Protein AF-T0YHY0-F1 (afdb_monomer_lite)

Structure (mmCIF, N/CA/C/O backbone):
data_AF-T0YHY0-F1
#
_entry.id   AF-T0YHY0-F1
#
loop_
_atom_site.group_PDB
_atom_site.id
_atom_site.type_symbol
_atom_site.label_atom_id
_atom_site.label_alt_id
_atom_site.label_comp_id
_atom_site.label_asym_id
_atom_site.label_entity_id
_atom_site.label_seq_id
_atom_site.pdbx_PDB_ins_code
_atom_site.Cartn_x
_atom_site.Cartn_y
_atom_site.Cartn_z
_atom_site.occupancy
_atom_site.B_iso_or_equiv
_atom_site.auth_seq_id
_atom_site.auth_comp_id
_atom_site.auth_asym_id
_atom_site.auth_atom_id
_atom_site.pdbx_PDB_model_num
ATOM 1 N N . PHE A 1 1 ? -25.714 5.188 14.852 1.00 84.94 1 PHE A N 1
ATOM 2 C CA . PHE A 1 1 ? -25.633 3.771 14.431 1.00 84.94 1 PHE A CA 1
ATOM 3 C C . PHE A 1 1 ? -24.676 2.979 15.322 1.00 84.94 1 PHE A C 1
ATOM 5 O O . PHE A 1 1 ? -25.149 2.092 16.025 1.00 84.94 1 PHE A O 1
ATOM 12 N N . CYS A 1 2 ? -23.383 3.333 15.364 1.00 83.50 2 CYS A N 1
ATOM 13 C CA . CYS A 1 2 ? -22.354 2.617 16.135 1.00 83.50 2 CYS A CA 1
ATOM 14 C C . CYS A 1 2 ? -22.644 2.514 17.645 1.00 83.50 2 CYS A C 1
ATOM 16 O O . CYS A 1 2 ? -22.386 1.476 18.246 1.00 83.50 2 CYS A O 1
ATOM 18 N N . SER A 1 3 ? -23.249 3.541 18.253 1.00 81.56 3 SER A N 1
ATOM 19 C CA . SER A 1 3 ? -23.679 3.499 19.662 1.00 81.56 3 SER A CA 1
ATOM 20 C C . SER A 1 3 ? -24.714 2.403 19.946 1.00 81.56 3 SER A C 1
ATOM 22 O O . SER A 1 3 ? -24.658 1.763 20.986 1.00 81.56 3 SER A O 1
ATOM 24 N N . ARG A 1 4 ? -25.609 2.115 18.990 1.00 87.69 4 ARG A N 1
ATOM 25 C CA . ARG A 1 4 ? -26.618 1.043 19.101 1.00 87.69 4 ARG A CA 1
ATOM 26 C C . ARG A 1 4 ? -26.027 -0.367 18.948 1.00 87.69 4 ARG A C 1
ATOM 28 O O . ARG A 1 4 ? -26.746 -1.339 19.134 1.00 87.69 4 ARG A O 1
ATOM 35 N N . HIS A 1 5 ? -24.753 -0.476 18.573 1.00 89.75 5 HIS A N 1
ATOM 36 C CA . HIS A 1 5 ? -24.040 -1.734 18.324 1.00 89.75 5 HIS A CA 1
ATOM 37 C C . HIS A 1 5 ? -22.819 -1.851 19.253 1.00 89.75 5 HIS A C 1
ATOM 39 O O . HIS A 1 5 ? -21.758 -2.308 18.845 1.00 89.75 5 HIS A O 1
ATOM 45 N N . SER A 1 6 ? -22.949 -1.400 20.504 1.00 86.69 6 SER A N 1
ATOM 46 C CA . SER A 1 6 ? -21.855 -1.338 21.485 1.00 86.69 6 SER A CA 1
ATOM 47 C C . SER A 1 6 ? -21.254 -2.695 21.871 1.00 86.69 6 SER A C 1
ATOM 49 O O . SER A 1 6 ? -20.098 -2.734 22.289 1.00 86.69 6 SER A O 1
ATOM 51 N N . ASP A 1 7 ? -22.007 -3.782 21.702 1.00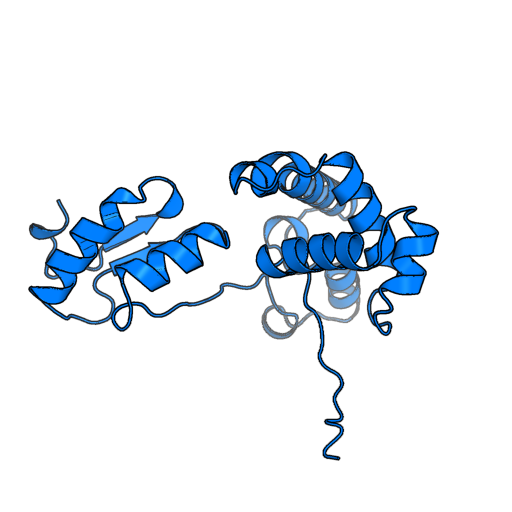 90.25 7 ASP A N 1
ATOM 52 C CA . ASP A 1 7 ? -21.599 -5.158 22.030 1.00 90.25 7 ASP A CA 1
ATOM 53 C C . ASP A 1 7 ? -21.255 -6.006 20.798 1.00 90.25 7 ASP A C 1
ATOM 55 O O . ASP A 1 7 ? -21.110 -7.223 20.891 1.00 90.25 7 ASP A O 1
ATOM 59 N N . LYS A 1 8 ? -21.154 -5.382 19.620 1.00 92.88 8 LYS A N 1
ATOM 60 C CA . LYS A 1 8 ? -20.861 -6.068 18.359 1.00 92.88 8 LYS A CA 1
ATOM 61 C C . LYS A 1 8 ? -19.595 -5.507 17.727 1.00 92.88 8 LYS A C 1
ATOM 63 O O . LYS A 1 8 ? -19.269 -4.335 17.908 1.00 92.88 8 LYS A O 1
ATOM 68 N N . LEU A 1 9 ? -18.930 -6.342 16.931 1.00 94.81 9 LEU A N 1
ATOM 69 C CA . LEU A 1 9 ? -17.927 -5.876 15.983 1.00 94.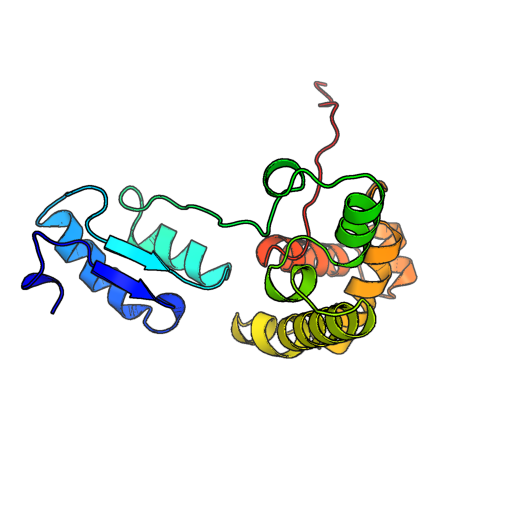81 9 LEU A CA 1
ATOM 70 C C . LEU A 1 9 ? -18.618 -5.036 14.900 1.00 94.81 9 LEU A C 1
ATOM 72 O O . LEU A 1 9 ? -19.544 -5.505 14.236 1.00 94.81 9 LEU A O 1
ATOM 76 N N . VAL A 1 10 ? -18.150 -3.805 14.715 1.00 95.50 10 VAL A N 1
ATOM 77 C CA . VAL A 1 10 ? -18.543 -2.931 13.610 1.00 95.50 10 VAL A CA 1
ATOM 78 C C . VAL A 1 10 ? -17.392 -2.874 12.613 1.00 95.50 10 VAL A C 1
ATOM 80 O O . VAL A 1 10 ? -16.303 -2.405 12.943 1.00 95.50 10 VAL A O 1
ATOM 83 N N . VAL A 1 11 ? -17.644 -3.354 11.396 1.00 95.31 11 VAL A N 1
ATOM 84 C CA . VAL A 1 11 ? -16.691 -3.288 10.285 1.00 95.31 11 VAL A CA 1
ATOM 85 C C . VAL A 1 11 ? -16.999 -2.050 9.452 1.00 95.31 11 VAL A C 1
ATOM 87 O O . VAL A 1 11 ? -18.138 -1.861 9.025 1.00 95.31 11 VAL A O 1
ATOM 90 N N . LEU A 1 12 ? -15.997 -1.201 9.252 1.00 93.19 12 LEU A N 1
ATOM 91 C CA . LEU A 1 12 ? -16.090 0.005 8.437 1.00 93.19 12 LEU A CA 1
ATOM 92 C C . LEU A 1 12 ? -15.135 -0.143 7.264 1.00 93.19 12 LEU A C 1
ATOM 94 O O . LEU A 1 12 ? -13.922 -0.117 7.459 1.00 93.19 12 LEU A O 1
ATOM 98 N N . ASP A 1 13 ? -15.695 -0.331 6.075 1.00 92.44 13 ASP A N 1
ATOM 99 C CA . ASP A 1 13 ? -14.917 -0.484 4.853 1.00 92.44 13 ASP A CA 1
ATOM 100 C C . ASP A 1 13 ? -14.604 0.865 4.208 1.00 92.44 13 ASP A C 1
ATOM 102 O O . ASP A 1 13 ? -15.400 1.803 4.299 1.00 92.44 13 ASP A O 1
ATOM 106 N N . GLU A 1 14 ? -13.441 0.952 3.565 1.00 88.44 14 GLU A N 1
ATOM 107 C CA . GLU A 1 14 ? -12.941 2.159 2.906 1.00 88.44 14 GLU A CA 1
ATOM 108 C C . GLU A 1 14 ? -13.028 3.415 3.795 1.00 88.44 14 GLU A C 1
ATOM 110 O O . GLU A 1 14 ? -13.464 4.483 3.351 1.00 88.44 14 GLU A O 1
ATOM 115 N N . ILE A 1 15 ? -12.615 3.299 5.065 1.00 89.62 15 ILE A N 1
ATOM 116 C CA . ILE A 1 15 ? -12.765 4.353 6.085 1.00 89.62 15 ILE A CA 1
ATOM 117 C C . ILE A 1 15 ? -12.157 5.704 5.659 1.00 89.62 15 ILE A C 1
ATOM 119 O O . ILE A 1 15 ? -12.628 6.759 6.079 1.00 89.62 15 ILE A O 1
ATOM 123 N N . GLN A 1 16 ? -11.168 5.700 4.758 1.00 83.25 16 GLN A N 1
ATOM 124 C CA . GLN A 1 16 ? -10.573 6.904 4.171 1.00 83.25 16 GLN A CA 1
ATOM 125 C C . GLN A 1 16 ? -11.560 7.767 3.367 1.00 83.25 16 GLN A C 1
ATOM 127 O O . GLN A 1 16 ? -11.281 8.936 3.113 1.00 83.25 16 GLN A O 1
ATOM 132 N N . ARG A 1 17 ? -12.717 7.223 2.970 1.00 85.31 17 ARG A N 1
ATOM 133 C CA . ARG A 1 17 ? -13.794 7.976 2.305 1.00 85.31 17 ARG A CA 1
ATOM 134 C C . ARG A 1 17 ? -14.664 8.774 3.276 1.00 85.31 17 ARG A C 1
ATOM 136 O O . ARG A 1 17 ? -15.369 9.669 2.825 1.00 85.31 17 ARG A O 1
ATOM 143 N N . ALA A 1 18 ? -14.625 8.442 4.566 1.00 89.00 18 ALA A N 1
ATOM 144 C CA . ALA A 1 18 ? -15.408 9.079 5.625 1.00 89.00 18 ALA A CA 1
ATOM 145 C C . ALA A 1 18 ? -14.503 9.489 6.812 1.00 89.00 18 ALA A C 1
ATOM 147 O O . ALA A 1 18 ? -14.665 8.991 7.933 1.00 89.00 18 ALA A O 1
ATOM 148 N N . PRO A 1 19 ? -13.507 10.369 6.576 1.00 86.06 19 PRO A N 1
ATOM 149 C CA . PRO A 1 19 ? -12.520 10.798 7.573 1.00 86.06 19 PRO A CA 1
ATOM 150 C C . PRO A 1 19 ? -13.128 11.360 8.870 1.00 86.06 19 PRO A C 1
ATOM 152 O O . PRO A 1 19 ? -12.567 11.214 9.955 1.00 86.06 19 PRO A O 1
ATOM 155 N N . GLU A 1 20 ? -14.288 11.998 8.787 1.00 89.38 20 GLU A N 1
ATOM 156 C CA . GLU A 1 20 ? -15.019 12.559 9.922 1.00 89.38 20 GLU A CA 1
ATOM 157 C C . GLU A 1 20 ? -15.431 11.505 10.962 1.00 89.38 20 GLU A C 1
ATOM 159 O O . GLU A 1 20 ? -15.615 11.826 12.141 1.00 89.38 20 GLU A O 1
ATOM 164 N N . LEU A 1 21 ? -15.521 10.231 10.564 1.00 91.56 21 LEU A N 1
ATOM 165 C CA . LEU A 1 21 ? -15.865 9.144 11.474 1.00 91.56 21 LEU A CA 1
ATOM 166 C C . LEU A 1 21 ? -14.784 8.893 12.524 1.00 91.56 21 LEU A C 1
ATOM 168 O O . LEU A 1 21 ? -15.117 8.393 13.596 1.00 91.56 21 LEU A O 1
ATOM 172 N N . PHE A 1 22 ? -13.525 9.275 12.289 1.00 90.69 22 PHE A N 1
ATOM 173 C CA . PHE A 1 22 ? -12.462 9.089 13.280 1.00 90.69 22 PHE A CA 1
ATOM 174 C C . PHE A 1 22 ? -12.753 9.809 14.603 1.00 90.69 22 PHE A C 1
ATOM 176 O O . PHE A 1 22 ? -12.546 9.229 15.670 1.00 90.69 22 PHE A O 1
ATOM 183 N N . ALA A 1 23 ? -13.309 11.024 14.553 1.00 89.56 23 ALA A N 1
ATOM 184 C CA . ALA A 1 23 ? -13.691 11.769 15.754 1.00 89.56 23 ALA A CA 1
ATOM 185 C C . ALA A 1 23 ? -14.834 11.077 16.518 1.00 89.56 23 ALA A C 1
ATOM 187 O O . ALA A 1 23 ? -14.811 10.981 17.746 1.00 89.56 23 ALA A O 1
ATOM 188 N N . VAL A 1 24 ? -15.812 10.533 15.788 1.00 92.06 24 VAL A N 1
ATOM 189 C CA . VAL A 1 24 ? -16.935 9.784 16.371 1.00 92.06 24 VAL A CA 1
ATOM 190 C C . VAL A 1 24 ? -16.448 8.478 17.003 1.00 92.06 24 VAL A C 1
ATOM 192 O O . VAL A 1 24 ? -16.85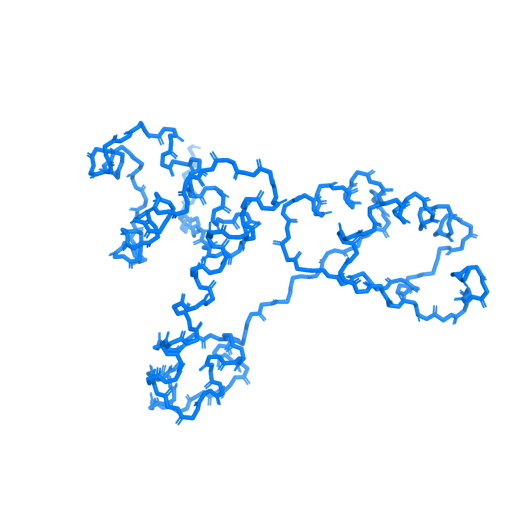6 8.131 18.111 1.00 92.06 24 VAL A O 1
ATOM 195 N N . LEU A 1 25 ? -15.560 7.756 16.317 1.00 92.75 25 LEU A N 1
ATOM 196 C CA . LEU A 1 25 ? -14.971 6.513 16.807 1.00 92.75 25 LEU A CA 1
ATOM 197 C C . LEU A 1 25 ? -14.151 6.744 18.072 1.00 92.75 25 LEU A C 1
ATOM 199 O O . LEU A 1 25 ? -14.280 5.960 19.006 1.00 92.75 25 LEU A O 1
ATOM 203 N N . HIS A 1 26 ? -13.371 7.825 18.136 1.00 91.50 26 HIS A N 1
ATOM 204 C CA . HIS A 1 26 ? -12.614 8.189 19.333 1.00 91.50 26 HIS A CA 1
ATOM 205 C C . HIS A 1 26 ? -13.537 8.296 20.554 1.00 91.50 26 HIS A C 1
ATOM 207 O O . HIS A 1 26 ? -13.330 7.579 21.533 1.00 91.50 26 HIS A O 1
ATOM 213 N N . ALA A 1 27 ? -14.598 9.104 20.468 1.00 91.88 27 ALA A N 1
ATOM 214 C CA . ALA A 1 27 ? -15.546 9.269 21.570 1.00 91.88 27 ALA A CA 1
ATOM 215 C C . ALA A 1 27 ? -16.180 7.930 22.000 1.00 91.88 27 ALA A C 1
ATOM 217 O O . ALA A 1 27 ? -16.242 7.619 23.187 1.00 91.88 27 ALA A O 1
ATOM 218 N N . LEU A 1 28 ? -16.589 7.098 21.035 1.00 93.31 28 LEU A N 1
ATOM 219 C CA . LEU A 1 28 ? -17.214 5.799 21.312 1.00 93.31 28 LEU A CA 1
ATOM 220 C C . LEU A 1 28 ? -16.248 4.761 21.900 1.00 93.31 28 LEU A C 1
ATOM 222 O O . LEU A 1 28 ? -16.681 3.891 22.661 1.00 93.31 28 LEU A O 1
ATOM 226 N N . ILE A 1 29 ? -14.970 4.801 21.512 1.00 93.31 29 ILE A N 1
ATOM 227 C CA . ILE A 1 29 ? -13.922 3.928 22.053 1.00 93.31 29 ILE A CA 1
ATOM 228 C C . ILE A 1 29 ? -13.616 4.320 23.497 1.00 93.31 29 ILE A C 1
ATOM 230 O O . ILE A 1 29 ? -13.468 3.434 24.336 1.00 93.31 29 ILE A O 1
ATOM 234 N N . ASP A 1 30 ? -13.556 5.617 23.798 1.00 91.12 30 ASP A N 1
ATOM 235 C CA . ASP A 1 30 ? -13.279 6.093 25.155 1.00 91.12 30 ASP A CA 1
ATOM 236 C C . ASP A 1 30 ? -14.437 5.838 26.119 1.00 91.12 30 ASP A C 1
ATOM 238 O O . ASP A 1 30 ? -14.193 5.491 27.272 1.00 91.12 30 ASP A O 1
ATOM 242 N N . GLU A 1 31 ? -15.681 5.889 25.639 1.00 92.88 31 GLU A N 1
ATOM 243 C CA . GLU A 1 31 ? -16.855 5.489 26.422 1.00 92.88 31 GLU A CA 1
ATOM 244 C C . GLU A 1 31 ? -16.815 4.000 26.814 1.00 92.88 31 GLU A C 1
ATOM 246 O O . GLU A 1 31 ? -17.178 3.630 27.931 1.00 92.88 31 GLU A O 1
ATOM 251 N N . LYS A 1 32 ? -16.360 3.123 25.907 1.00 91.00 32 LYS A N 1
ATOM 252 C CA . LYS A 1 32 ? -16.245 1.680 26.161 1.00 91.00 32 LYS A CA 1
ATOM 253 C C . LYS A 1 32 ? -15.079 1.064 25.393 1.00 91.00 32 LYS A C 1
ATOM 255 O O . LYS A 1 32 ? -15.199 0.7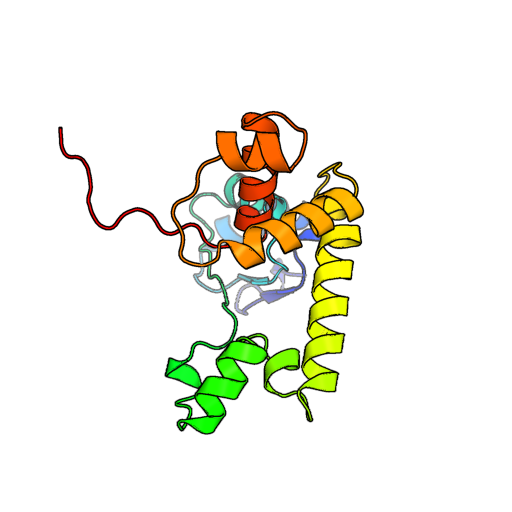02 24.214 1.00 91.00 32 LYS A O 1
ATOM 260 N N . ARG A 1 33 ? -13.975 0.862 26.116 1.00 90.62 33 ARG A N 1
ATOM 261 C CA . ARG A 1 33 ? -12.727 0.279 25.608 1.00 90.62 33 ARG A CA 1
ATOM 262 C C . ARG A 1 33 ? -12.805 -1.243 25.525 1.00 90.62 33 ARG A C 1
ATOM 264 O O . ARG A 1 33 ? -12.321 -1.958 26.398 1.00 90.62 33 ARG A O 1
ATOM 271 N N . THR A 1 34 ? -13.402 -1.743 24.450 1.00 91.38 34 THR A N 1
ATOM 272 C CA . THR A 1 34 ? -13.422 -3.175 24.123 1.00 91.38 34 THR A CA 1
ATOM 273 C C . THR A 1 34 ? -12.549 -3.432 22.897 1.00 91.38 34 THR A C 1
ATOM 275 O O . THR A 1 34 ? -12.807 -2.886 21.823 1.00 91.38 34 THR A O 1
ATOM 278 N N . ALA A 1 35 ? -11.505 -4.251 23.054 1.00 89.56 35 ALA A N 1
ATOM 279 C CA . ALA A 1 35 ? -10.623 -4.627 21.952 1.00 89.56 35 ALA A CA 1
ATOM 280 C C . ALA A 1 35 ? -11.411 -5.346 20.845 1.00 89.56 35 ALA A C 1
ATOM 282 O O . ALA A 1 35 ? -12.293 -6.153 21.130 1.00 89.56 35 ALA A O 1
ATOM 283 N N . GLY A 1 36 ? -11.115 -5.027 19.583 1.00 90.06 36 GLY A N 1
ATOM 284 C CA . GLY A 1 36 ? -11.792 -5.630 18.431 1.00 90.06 36 GLY A CA 1
ATOM 285 C C . GLY A 1 36 ? -13.241 -5.177 18.215 1.00 90.06 36 GLY A C 1
ATOM 286 O O . GLY A 1 36 ? -13.925 -5.746 17.375 1.00 90.06 36 GLY A O 1
ATOM 287 N N . ARG A 1 37 ? -13.734 -4.152 18.927 1.00 93.81 37 ARG A N 1
ATOM 288 C CA . ARG A 1 37 ? -15.084 -3.601 18.697 1.00 93.81 37 ARG A CA 1
ATOM 289 C C . ARG A 1 37 ? -15.232 -2.932 17.327 1.00 93.81 37 ARG A C 1
ATOM 291 O O . ARG A 1 37 ? -16.315 -2.957 16.751 1.00 93.81 37 ARG A O 1
ATOM 298 N N . PHE A 1 38 ? -14.159 -2.342 16.809 1.00 94.81 38 PHE A N 1
ATOM 299 C CA . PHE A 1 38 ? -14.135 -1.708 15.494 1.00 94.81 38 PHE A CA 1
ATOM 300 C C . PHE A 1 38 ? -13.044 -2.343 14.637 1.00 94.81 38 PHE A C 1
ATOM 302 O O . PHE A 1 38 ? -11.893 -2.412 15.065 1.00 94.81 38 PHE A O 1
ATOM 309 N N . LEU A 1 39 ? -13.412 -2.779 13.432 1.00 94.19 39 LEU A N 1
ATOM 310 C CA . LEU A 1 39 ? -12.479 -3.198 12.391 1.00 94.19 39 LEU A CA 1
ATOM 311 C C . LEU A 1 39 ? -12.562 -2.184 11.258 1.00 94.19 39 LEU A C 1
ATOM 313 O O . LEU A 1 39 ? -13.604 -2.043 10.619 1.00 94.19 39 LEU A O 1
ATOM 317 N N . LEU A 1 40 ? -11.471 -1.459 11.045 1.00 92.25 40 LEU A N 1
ATOM 318 C CA . LEU A 1 40 ? -11.376 -0.456 9.996 1.00 92.25 40 LEU A CA 1
ATOM 319 C C . LEU A 1 40 ? -10.643 -1.083 8.818 1.00 92.25 40 LEU A C 1
ATOM 321 O O . LEU A 1 40 ? -9.503 -1.520 8.968 1.00 92.25 40 LEU A O 1
ATOM 325 N N . LEU A 1 41 ? -11.306 -1.141 7.671 1.00 91.31 41 LEU A N 1
ATOM 326 C CA . LEU A 1 41 ? -10.710 -1.563 6.415 1.00 91.31 41 LEU A CA 1
ATOM 327 C C . LEU A 1 41 ? -10.496 -0.327 5.545 1.00 91.31 41 LEU A C 1
ATOM 329 O O . LEU A 1 41 ? -11.230 0.662 5.625 1.00 91.31 41 LEU A O 1
ATOM 333 N N . GLY A 1 42 ? -9.469 -0.382 4.715 1.00 85.88 42 GLY A N 1
ATOM 334 C CA . GLY A 1 42 ? -9.181 0.673 3.766 1.00 85.88 42 GLY A CA 1
ATOM 335 C C . GLY A 1 42 ? -7.996 0.298 2.906 1.00 85.88 42 GLY A C 1
ATOM 336 O O . GLY A 1 42 ? -7.053 -0.352 3.364 1.00 85.88 42 GLY A O 1
ATOM 337 N N . SER A 1 43 ? -8.054 0.708 1.646 1.00 76.69 43 SER A N 1
ATOM 338 C CA . SER A 1 43 ? -6.892 0.649 0.772 1.00 76.69 43 SER A CA 1
ATOM 339 C C . SER A 1 43 ? -5.726 1.451 1.360 1.00 76.69 43 SER A C 1
ATOM 341 O O . SER A 1 43 ? -5.894 2.489 2.009 1.00 76.69 43 SER A O 1
ATOM 343 N N . ALA A 1 44 ? -4.524 0.914 1.165 1.00 63.72 44 ALA A N 1
ATOM 344 C CA . ALA A 1 44 ? -3.309 1.370 1.813 1.00 63.72 44 ALA A CA 1
ATOM 345 C C . ALA A 1 44 ? -2.897 2.764 1.308 1.00 63.72 44 ALA A C 1
ATOM 347 O O . ALA A 1 44 ? -2.148 2.908 0.343 1.00 63.72 44 ALA A O 1
ATOM 348 N N . SER A 1 45 ? -3.424 3.806 1.954 1.00 68.94 45 SER A N 1
ATOM 349 C CA . SER A 1 45 ? -3.051 5.192 1.690 1.00 68.94 45 SER A CA 1
ATOM 350 C C . SER A 1 45 ? -2.235 5.760 2.858 1.00 68.94 45 SER A C 1
ATOM 352 O O . SER A 1 45 ? -2.634 5.638 4.021 1.00 68.94 45 SER A O 1
ATOM 354 N N . PRO A 1 46 ? -1.114 6.455 2.590 1.00 68.75 46 PRO A N 1
ATOM 355 C CA . PRO A 1 46 ? -0.339 7.133 3.633 1.00 68.75 46 PRO A CA 1
ATOM 356 C C . PRO A 1 46 ? -1.160 8.157 4.426 1.00 68.75 46 PRO A C 1
ATOM 358 O O . PRO A 1 46 ? -0.885 8.426 5.593 1.00 68.75 46 PRO A O 1
ATOM 361 N N . GLN A 1 47 ? -2.164 8.757 3.782 1.00 72.50 47 GLN A N 1
ATOM 362 C CA . GLN A 1 47 ? -3.073 9.710 4.413 1.00 72.50 47 GLN A CA 1
ATOM 363 C C . GLN A 1 47 ? -3.959 9.043 5.464 1.00 72.50 47 GLN A C 1
ATOM 365 O O . GLN A 1 47 ? -4.062 9.571 6.567 1.00 72.50 47 GLN A O 1
ATOM 370 N N . LEU A 1 48 ? -4.526 7.872 5.153 1.00 75.00 48 LEU A N 1
ATOM 371 C CA . LEU A 1 48 ? -5.306 7.086 6.103 1.00 75.00 48 LEU A CA 1
ATOM 372 C C . LEU A 1 48 ? -4.480 6.742 7.344 1.00 75.00 48 LEU A C 1
ATOM 374 O O . LEU A 1 48 ? -4.936 6.966 8.463 1.00 75.00 48 LEU A O 1
ATOM 378 N N . LEU A 1 49 ? -3.252 6.252 7.151 1.00 77.00 49 LEU A N 1
ATOM 379 C CA . LEU A 1 49 ? -2.362 5.909 8.261 1.00 77.00 49 LEU A CA 1
ATOM 380 C C . LEU A 1 49 ? -2.060 7.122 9.145 1.00 77.00 49 LEU A C 1
ATOM 382 O O . LEU A 1 49 ? -2.151 7.014 10.367 1.00 77.00 49 LEU A O 1
ATOM 386 N N . ARG A 1 50 ? -1.754 8.284 8.547 1.00 78.19 50 ARG A N 1
ATOM 387 C CA . ARG A 1 50 ? -1.520 9.532 9.293 1.00 78.19 50 ARG A CA 1
ATOM 388 C C . ARG A 1 50 ? -2.751 9.961 10.082 1.00 78.19 50 ARG A C 1
ATOM 390 O O . ARG A 1 50 ? -2.668 10.127 11.293 1.00 78.19 50 ARG A O 1
ATOM 397 N N . GLN A 1 51 ? -3.898 10.071 9.420 1.00 78.69 51 GLN A N 1
ATOM 398 C CA . GLN A 1 51 ? -5.119 10.556 10.050 1.00 78.69 51 GLN A CA 1
ATOM 399 C C . GLN A 1 51 ? -5.611 9.631 11.170 1.00 78.69 51 GLN A C 1
ATOM 401 O O . GLN A 1 51 ? -6.018 10.102 12.236 1.00 78.69 51 GLN A O 1
ATOM 406 N N . ALA A 1 52 ? -5.552 8.317 10.946 1.00 80.44 52 ALA A N 1
ATOM 407 C CA . ALA A 1 52 ? -5.899 7.332 11.958 1.00 80.44 52 ALA A CA 1
ATOM 408 C C . ALA A 1 52 ? -4.914 7.373 13.136 1.00 80.44 52 ALA A C 1
ATOM 410 O O . ALA A 1 52 ? -5.344 7.307 14.286 1.00 80.44 52 ALA A O 1
ATOM 411 N N . SER A 1 53 ? -3.614 7.543 12.868 1.00 80.12 53 SER A N 1
ATOM 412 C CA . SER A 1 53 ? -2.593 7.675 13.917 1.00 80.12 53 SER A CA 1
ATOM 413 C C . SER A 1 53 ? -2.798 8.928 14.766 1.00 80.12 53 SER A C 1
ATOM 415 O O . SER A 1 53 ? -2.682 8.848 15.983 1.00 80.12 53 SER A O 1
ATOM 417 N N . GLU A 1 54 ? -3.146 10.063 14.157 1.00 83.50 54 GLU A N 1
ATOM 418 C CA . GLU A 1 54 ? -3.419 11.318 14.872 1.00 83.50 54 GLU A CA 1
ATOM 419 C C . GLU A 1 54 ? -4.709 11.236 15.699 1.00 83.50 54 GLU A C 1
ATOM 421 O O . GLU A 1 54 ? -4.734 11.624 16.866 1.00 83.50 54 GLU A O 1
ATOM 426 N N . SER A 1 55 ? -5.782 10.698 15.114 1.00 84.50 55 SER A N 1
ATOM 427 C CA . SER A 1 55 ? -7.114 10.722 15.731 1.00 84.50 55 SER A CA 1
ATOM 428 C C . SER A 1 55 ? -7.332 9.610 16.759 1.00 84.50 55 SER A C 1
ATOM 430 O O . SER A 1 55 ? -8.123 9.777 17.686 1.00 84.50 55 SER A O 1
ATOM 432 N N . LEU A 1 56 ? -6.658 8.466 16.593 1.00 88.38 56 LEU A N 1
ATOM 433 C CA . LEU A 1 56 ? -6.827 7.258 17.408 1.00 88.38 56 LEU A CA 1
ATOM 434 C C . LEU A 1 56 ? -5.507 6.783 18.038 1.00 88.38 56 LEU A C 1
ATOM 436 O O . LEU A 1 56 ? -5.352 5.595 18.335 1.00 88.38 56 LEU A O 1
ATOM 440 N N . ALA A 1 57 ? -4.561 7.694 18.283 1.00 85.69 57 ALA A N 1
ATOM 441 C CA . ALA A 1 57 ? -3.301 7.387 18.961 1.00 85.69 57 ALA A CA 1
ATOM 442 C C . ALA A 1 57 ? -3.532 6.574 20.252 1.00 85.69 57 ALA A C 1
ATOM 444 O O . ALA A 1 57 ? -4.366 6.926 21.096 1.00 85.69 57 ALA A O 1
ATOM 445 N N . GLY A 1 58 ? -2.814 5.452 20.391 1.00 86.62 58 GLY A N 1
ATOM 446 C CA . GLY A 1 58 ? -2.935 4.529 21.532 1.00 86.62 58 GLY A CA 1
ATOM 447 C C . GLY A 1 58 ? -4.248 3.730 21.594 1.00 86.62 58 GLY A C 1
ATOM 448 O O . GLY A 1 58 ? -4.542 3.091 22.607 1.00 86.62 58 GLY A O 1
ATOM 449 N N . ARG A 1 59 ? -5.074 3.788 20.544 1.00 89.62 59 ARG A N 1
ATOM 450 C CA . ARG A 1 59 ? -6.403 3.149 20.469 1.00 89.62 59 ARG A CA 1
ATOM 451 C C . ARG A 1 59 ? -6.600 2.298 19.219 1.00 89.62 59 ARG A C 1
ATOM 453 O O . ARG A 1 59 ? -7.613 1.614 19.117 1.00 89.62 59 ARG A O 1
ATOM 460 N N . ILE A 1 60 ? -5.649 2.335 18.293 1.00 89.94 60 ILE A N 1
ATOM 461 C CA . ILE A 1 60 ? -5.676 1.599 17.034 1.00 89.94 60 ILE A CA 1
ATOM 462 C C . ILE A 1 60 ? -4.436 0.709 16.916 1.00 89.94 60 ILE A C 1
ATOM 464 O O . ILE A 1 60 ? -3.344 1.094 17.331 1.00 89.94 60 ILE A O 1
ATOM 468 N N . GLY A 1 61 ? -4.625 -0.486 16.360 1.00 88.69 61 GLY A N 1
ATOM 469 C CA . GLY A 1 61 ? -3.550 -1.337 15.859 1.00 88.69 61 GLY A CA 1
ATOM 470 C C . GLY A 1 61 ? -3.650 -1.428 14.339 1.00 88.69 61 GLY A C 1
ATOM 471 O O . GLY A 1 61 ? -4.756 -1.456 13.801 1.00 88.69 61 GLY A O 1
ATOM 472 N N . PHE A 1 62 ? -2.507 -1.466 13.659 1.00 86.62 62 PHE A N 1
ATOM 473 C CA . PHE A 1 62 ? -2.446 -1.598 12.206 1.00 86.62 62 PHE A CA 1
ATOM 474 C C . PHE A 1 62 ? -2.054 -3.024 11.833 1.00 86.62 62 PHE A C 1
ATOM 476 O O . PHE A 1 62 ? -1.083 -3.563 12.362 1.00 86.62 62 PHE A O 1
ATOM 483 N N . LEU A 1 63 ? -2.815 -3.619 10.918 1.00 87.69 63 LEU A N 1
ATOM 484 C CA . LEU A 1 63 ? -2.512 -4.907 10.309 1.00 87.69 63 LEU A CA 1
ATOM 485 C C . LEU A 1 63 ? -2.458 -4.699 8.798 1.00 87.69 63 LEU A C 1
ATOM 487 O O . LEU A 1 63 ? -3.444 -4.292 8.188 1.00 87.69 63 LEU A O 1
ATOM 491 N N . GLU A 1 64 ? -1.290 -4.946 8.215 1.00 84.75 64 GLU A N 1
ATOM 492 C CA . GLU A 1 64 ? -1.096 -4.926 6.769 1.00 84.75 64 GLU A CA 1
ATOM 493 C C . GLU A 1 64 ? -1.441 -6.307 6.210 1.00 84.75 64 GLU A C 1
ATOM 495 O O . GLU A 1 64 ? -0.882 -7.314 6.647 1.00 84.75 64 GLU A O 1
ATOM 500 N N . LEU A 1 65 ? -2.363 -6.357 5.248 1.00 87.06 65 LEU A N 1
ATOM 501 C CA . LEU A 1 65 ? -2.676 -7.582 4.521 1.00 87.06 65 LEU A CA 1
ATOM 502 C C . LEU A 1 65 ? -1.860 -7.612 3.228 1.00 87.06 65 LEU A C 1
ATOM 504 O O . LEU A 1 65 ? -2.179 -6.912 2.265 1.00 87.06 65 LEU A O 1
ATOM 508 N N . ALA A 1 66 ? -0.797 -8.411 3.226 1.00 87.38 66 ALA A N 1
ATOM 509 C CA . ALA A 1 66 ? 0.023 -8.621 2.044 1.00 87.38 66 ALA A CA 1
ATOM 510 C C . ALA A 1 66 ? -0.720 -9.473 0.992 1.00 87.38 66 ALA A C 1
ATOM 512 O O . ALA A 1 66 ? -1.650 -10.214 1.328 1.00 87.38 66 ALA A O 1
ATOM 513 N N . PRO A 1 67 ? -0.314 -9.399 -0.288 1.00 90.62 67 PRO A N 1
ATOM 514 C CA . PRO A 1 67 ? -0.661 -10.427 -1.264 1.00 90.62 67 PRO A CA 1
ATOM 515 C C . PRO A 1 67 ? -0.165 -11.808 -0.808 1.00 90.62 67 PRO A C 1
ATOM 517 O O . PRO A 1 67 ? 0.670 -11.884 0.091 1.00 90.62 67 PRO A O 1
ATOM 520 N N . PHE A 1 68 ? -0.622 -12.877 -1.467 1.00 92.25 68 PHE A N 1
ATOM 521 C CA . PHE A 1 68 ? -0.203 -14.236 -1.122 1.00 92.25 68 PHE A CA 1
ATOM 522 C C . PHE A 1 68 ? 1.319 -14.365 -1.068 1.00 92.25 68 PHE A C 1
ATOM 524 O O . PHE A 1 68 ? 2.013 -13.988 -2.018 1.00 92.25 68 PHE A O 1
ATOM 531 N N . ASP A 1 69 ? 1.817 -14.935 0.020 1.00 89.00 69 ASP A N 1
ATOM 532 C CA . ASP A 1 69 ? 3.210 -15.314 0.185 1.00 89.00 69 ASP A CA 1
ATOM 533 C C . ASP A 1 69 ? 3.469 -16.698 -0.423 1.00 89.00 69 ASP A C 1
ATOM 535 O O . ASP A 1 69 ? 2.594 -17.562 -0.439 1.00 89.00 69 ASP A O 1
ATOM 539 N N . VAL A 1 70 ? 4.696 -16.944 -0.891 1.00 86.56 70 VAL A N 1
ATOM 540 C CA . VAL A 1 70 ? 5.103 -18.248 -1.449 1.00 86.56 70 VAL A CA 1
ATOM 541 C C . VAL A 1 70 ? 4.805 -19.397 -0.478 1.00 86.56 70 VAL A C 1
ATOM 543 O O . VAL A 1 70 ? 4.415 -20.482 -0.914 1.00 86.56 70 VAL A O 1
ATOM 546 N N . SER A 1 71 ? 4.961 -19.165 0.827 1.00 87.06 71 SER A N 1
ATOM 547 C CA . SER A 1 71 ? 4.691 -20.160 1.868 1.00 87.06 71 SER A CA 1
ATOM 548 C C . SER A 1 71 ? 3.206 -20.501 2.029 1.00 87.06 71 SER A C 1
ATOM 550 O O . SER A 1 71 ? 2.895 -21.623 2.421 1.00 87.06 71 SER A O 1
ATOM 552 N N . GLU A 1 72 ? 2.289 -19.597 1.671 1.00 88.06 72 GLU A N 1
ATOM 553 C CA . GLU A 1 72 ? 0.839 -19.829 1.764 1.00 88.06 72 GLU A CA 1
ATOM 554 C C . GLU A 1 72 ? 0.317 -20.725 0.635 1.00 88.06 72 GLU A C 1
ATOM 556 O O . GLU A 1 72 ? -0.721 -21.370 0.773 1.00 88.06 72 GLU A O 1
ATOM 561 N N . ILE A 1 73 ? 1.037 -20.776 -0.488 1.00 83.62 73 ILE A N 1
ATOM 562 C CA . ILE A 1 73 ? 0.594 -21.448 -1.720 1.00 83.62 73 ILE A CA 1
ATOM 563 C C . ILE A 1 73 ? 1.335 -22.760 -1.984 1.00 83.62 73 ILE A C 1
ATOM 565 O O . ILE A 1 73 ? 0.909 -23.512 -2.857 1.00 83.62 73 ILE A O 1
ATOM 569 N N . VAL A 1 74 ? 2.430 -23.018 -1.251 1.00 69.50 74 VAL A N 1
ATOM 570 C CA . VAL A 1 74 ? 3.331 -24.186 -1.361 1.00 69.50 74 VAL A CA 1
ATOM 571 C C . VAL A 1 74 ? 3.482 -24.671 -2.814 1.00 69.50 74 VAL A C 1
ATOM 573 O O . VAL A 1 74 ? 3.085 -25.788 -3.157 1.00 69.50 74 VAL A O 1
ATOM 576 N N . PRO A 1 75 ? 4.002 -23.820 -3.716 1.00 67.94 75 PRO A N 1
ATOM 577 C CA . PRO A 1 75 ? 4.029 -24.143 -5.129 1.00 67.94 75 PRO A CA 1
ATOM 578 C C . PRO A 1 75 ? 5.051 -25.251 -5.428 1.00 67.94 75 PRO A C 1
ATOM 580 O O . PRO A 1 75 ? 6.211 -25.178 -5.025 1.00 67.94 75 PRO A O 1
ATOM 583 N N . GLY A 1 76 ? 4.652 -26.246 -6.221 1.00 79.88 76 GLY A N 1
ATOM 584 C CA . GLY A 1 76 ? 5.582 -27.085 -6.971 1.00 79.88 76 GLY A CA 1
ATOM 585 C C . GLY A 1 76 ? 6.435 -26.249 -7.947 1.00 79.88 76 GLY A C 1
ATOM 586 O O . GLY A 1 76 ? 6.125 -25.083 -8.205 1.00 79.88 76 GLY A O 1
ATOM 587 N N . PRO A 1 77 ? 7.504 -26.810 -8.540 1.00 79.81 77 PRO A N 1
ATOM 588 C CA . PRO A 1 77 ? 8.492 -26.038 -9.307 1.00 79.81 77 PRO A CA 1
ATOM 589 C C . PRO A 1 77 ? 7.908 -25.163 -10.434 1.00 79.81 77 PRO A C 1
ATOM 591 O O . PRO A 1 77 ? 8.284 -24.000 -10.577 1.00 79.81 77 PRO A O 1
ATOM 594 N N . GLU A 1 78 ? 6.939 -25.675 -11.200 1.00 78.94 78 GLU A N 1
ATOM 595 C CA . GLU A 1 78 ? 6.262 -24.903 -12.258 1.00 78.94 78 GLU A CA 1
ATOM 596 C C . GLU A 1 78 ? 5.366 -23.787 -11.699 1.00 78.94 78 GLU A C 1
ATOM 598 O O . GLU A 1 78 ? 5.255 -22.697 -12.266 1.00 78.94 78 GLU A O 1
ATOM 603 N N . GLN A 1 79 ? 4.731 -24.034 -10.553 1.00 81.75 79 GLN A N 1
ATOM 604 C CA . GLN A 1 79 ? 3.891 -23.051 -9.874 1.00 81.75 79 GLN A CA 1
ATOM 605 C C . GLN A 1 79 ? 4.745 -21.921 -9.295 1.00 81.75 79 GLN A C 1
ATOM 607 O O . GLN A 1 79 ? 4.300 -20.775 -9.296 1.00 81.75 79 GLN A O 1
ATOM 612 N N . LEU A 1 80 ? 5.988 -22.209 -8.895 1.00 87.31 80 LEU A N 1
ATOM 613 C CA . LEU A 1 80 ? 6.930 -21.197 -8.433 1.00 87.31 80 LEU A CA 1
ATOM 614 C C . LEU A 1 80 ? 7.286 -20.241 -9.575 1.00 87.31 80 LEU A C 1
ATOM 616 O O . LEU A 1 80 ? 7.227 -19.028 -9.395 1.00 87.31 80 LEU A O 1
ATOM 620 N N . GLN A 1 81 ? 7.570 -20.756 -10.776 1.00 87.50 81 GLN A N 1
ATOM 621 C CA . GLN A 1 81 ? 7.815 -19.912 -11.953 1.00 87.50 81 GLN A CA 1
ATOM 622 C C . GLN A 1 81 ? 6.600 -19.039 -12.298 1.00 87.50 81 GLN A C 1
ATOM 624 O O . GLN A 1 81 ? 6.748 -17.847 -12.574 1.00 87.50 81 GLN A O 1
ATOM 629 N N . ASN A 1 82 ? 5.390 -19.598 -12.238 1.00 88.56 82 ASN A N 1
ATOM 630 C CA . ASN A 1 82 ? 4.171 -18.812 -12.422 1.00 88.56 82 ASN A CA 1
ATOM 631 C C . ASN A 1 82 ? 4.014 -17.744 -11.335 1.00 88.56 82 ASN A C 1
ATOM 633 O O . ASN A 1 82 ? 3.600 -16.629 -11.644 1.00 88.56 82 ASN A O 1
ATOM 637 N N . PHE A 1 83 ? 4.379 -18.044 -10.089 1.00 90.31 83 PHE A N 1
ATOM 638 C CA . PHE A 1 83 ? 4.300 -17.084 -8.994 1.00 90.31 83 PHE A CA 1
ATOM 639 C C . PHE A 1 83 ? 5.268 -15.920 -9.217 1.00 90.31 83 PHE A C 1
ATOM 641 O O . PHE A 1 83 ? 4.863 -14.767 -9.108 1.00 90.31 83 PHE A O 1
ATOM 648 N N . TRP A 1 84 ? 6.500 -16.194 -9.660 1.00 88.19 84 TRP A N 1
ATOM 649 C CA . TRP A 1 84 ? 7.461 -15.153 -10.047 1.00 88.19 84 TRP A CA 1
ATOM 650 C C . TRP A 1 84 ? 6.936 -14.231 -11.156 1.00 88.19 84 TRP A C 1
ATOM 652 O O . TRP A 1 84 ? 7.192 -13.030 -11.135 1.00 88.19 84 TRP A O 1
ATOM 662 N N . LEU A 1 85 ? 6.188 -14.771 -12.123 1.00 90.44 85 LEU A N 1
ATOM 663 C CA . LEU A 1 85 ? 5.644 -13.996 -13.245 1.00 90.44 85 LEU A CA 1
ATOM 664 C C . LEU A 1 85 ? 4.367 -13.220 -12.895 1.00 90.44 85 LEU A C 1
ATOM 666 O O . LEU A 1 85 ? 4.104 -12.162 -13.474 1.00 90.44 85 LEU A O 1
ATOM 670 N N . ARG A 1 86 ? 3.534 -13.768 -12.006 1.00 92.62 86 ARG A N 1
ATOM 671 C CA . ARG A 1 86 ? 2.194 -13.246 -11.698 1.00 92.62 86 ARG A CA 1
ATOM 672 C C . ARG A 1 86 ? 2.145 -12.448 -10.396 1.00 92.62 86 ARG A C 1
ATOM 674 O O . ARG A 1 86 ? 1.252 -11.613 -10.249 1.00 92.62 86 ARG A O 1
ATOM 681 N N . GLY A 1 87 ? 3.091 -12.665 -9.488 1.00 91.62 87 GLY A N 1
ATOM 682 C CA . GLY A 1 87 ? 3.071 -12.141 -8.125 1.00 91.62 87 GLY A CA 1
ATOM 683 C C . GLY A 1 87 ? 1.953 -12.745 -7.268 1.00 91.62 87 GLY A C 1
ATOM 684 O O . GLY A 1 87 ? 1.173 -13.579 -7.728 1.00 91.62 87 GLY A O 1
ATOM 685 N N . GLY A 1 88 ? 1.860 -12.282 -6.020 1.00 92.31 88 GLY A N 1
ATOM 686 C CA . GLY A 1 88 ? 0.905 -12.794 -5.030 1.00 92.31 88 GLY A CA 1
ATOM 687 C C . GLY A 1 88 ? -0.472 -12.135 -5.024 1.00 92.31 88 GLY A C 1
ATOM 688 O O . GLY A 1 88 ? -1.333 -12.540 -4.247 1.00 92.31 88 GLY A O 1
ATOM 689 N N . TYR A 1 89 ? -0.719 -11.113 -5.853 1.00 92.81 89 TYR A N 1
ATOM 690 C CA . TYR A 1 89 ? -2.039 -10.472 -5.892 1.00 92.81 89 TYR A CA 1
ATOM 691 C C . TYR A 1 89 ? -3.097 -11.491 -6.328 1.00 92.81 89 TYR A C 1
ATOM 693 O O . TYR A 1 89 ? -2.969 -12.017 -7.439 1.00 92.81 89 TYR A O 1
ATOM 701 N N . PRO A 1 90 ? -4.157 -11.743 -5.531 1.00 93.31 90 PRO A N 1
ATOM 702 C CA . PRO A 1 90 ? -5.085 -12.836 -5.810 1.00 93.31 90 PRO A CA 1
ATOM 703 C C . PRO A 1 90 ? -5.669 -12.819 -7.232 1.00 93.31 90 PRO A C 1
ATOM 705 O O . PRO A 1 90 ? -5.618 -13.859 -7.886 1.00 93.31 90 PRO A O 1
ATOM 708 N N . PRO A 1 91 ? -6.122 -11.676 -7.796 1.00 95.00 91 PRO A N 1
ATOM 709 C CA . PRO A 1 91 ? -6.647 -11.661 -9.165 1.00 95.00 91 PRO A CA 1
ATOM 710 C C . PRO A 1 91 ? -5.596 -11.956 -10.248 1.00 95.00 91 PRO A C 1
ATOM 712 O O . PRO A 1 91 ? -5.929 -12.507 -11.294 1.00 95.00 91 PRO A O 1
ATOM 715 N N . SER A 1 92 ? -4.328 -11.602 -10.012 1.00 96.06 92 SER A N 1
ATOM 716 C CA . SER A 1 92 ? -3.225 -11.909 -10.931 1.00 96.06 92 SER A CA 1
ATOM 717 C C . SER A 1 92 ? -2.815 -13.376 -10.837 1.00 96.06 92 SER A C 1
ATOM 719 O O . SER A 1 92 ? -2.630 -14.040 -11.859 1.00 96.06 92 SER A O 1
ATOM 721 N N . TRP A 1 93 ? -2.690 -13.886 -9.611 1.00 93.94 93 TRP A N 1
ATOM 722 C CA . TRP A 1 93 ? -2.305 -15.263 -9.327 1.00 93.94 93 TRP A CA 1
ATOM 723 C C . TRP A 1 93 ? -3.333 -16.256 -9.878 1.00 93.94 93 TRP A C 1
ATOM 725 O O . TRP A 1 93 ? -2.984 -17.136 -10.670 1.00 93.94 93 TRP A O 1
ATOM 735 N N . LEU A 1 94 ? -4.611 -16.039 -9.548 1.00 93.00 94 LEU A N 1
ATOM 736 C CA . LEU A 1 94 ? -5.746 -16.885 -9.933 1.00 93.00 94 LEU A CA 1
ATOM 737 C C . LEU A 1 94 ? -6.170 -16.716 -11.403 1.00 93.00 94 LEU A C 1
ATOM 739 O O . LEU A 1 94 ? -7.144 -17.329 -11.841 1.00 93.00 94 LEU A O 1
ATOM 743 N N . ALA A 1 95 ? -5.469 -15.888 -12.183 1.00 95.50 95 ALA A N 1
ATOM 744 C CA . ALA A 1 95 ? -5.801 -15.662 -13.581 1.00 95.50 95 ALA A CA 1
ATOM 745 C C . ALA A 1 95 ? -5.720 -16.968 -14.403 1.00 95.50 95 ALA A C 1
ATOM 747 O O . ALA A 1 95 ? -4.791 -17.763 -14.233 1.00 95.50 95 ALA A O 1
ATOM 748 N N . PRO A 1 96 ? -6.617 -17.178 -15.382 1.00 94.75 96 PRO A N 1
ATOM 749 C CA . PRO A 1 96 ? -6.636 -18.409 -16.173 1.00 94.75 96 PRO A CA 1
ATOM 750 C C . PRO A 1 96 ? -5.423 -18.554 -17.108 1.00 94.75 96 PRO A C 1
ATOM 752 O O . PRO A 1 96 ? -5.132 -19.650 -17.575 1.00 94.75 96 PRO A O 1
ATOM 755 N N . SER A 1 97 ? -4.693 -17.471 -17.403 1.00 94.75 97 SER A N 1
ATOM 756 C CA . SER A 1 97 ? -3.478 -17.518 -18.226 1.00 94.75 97 SER A CA 1
ATOM 757 C C . SER A 1 97 ? -2.507 -16.382 -17.902 1.00 94.75 97 SER A C 1
ATOM 759 O O . SER A 1 97 ? -2.892 -15.349 -17.349 1.00 94.75 97 SER A O 1
ATOM 761 N N . ASN A 1 98 ? -1.243 -16.540 -18.314 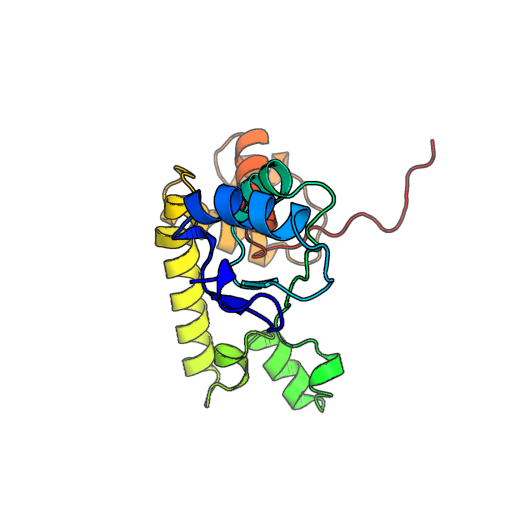1.00 94.25 98 ASN A N 1
ATOM 762 C CA . ASN A 1 98 ? -0.210 -15.512 -18.139 1.00 94.25 98 ASN A CA 1
ATOM 763 C C . ASN A 1 98 ? -0.563 -14.207 -18.867 1.00 94.25 98 ASN A C 1
ATOM 765 O O . ASN A 1 98 ? -0.275 -13.128 -18.359 1.00 94.25 98 ASN A O 1
ATOM 769 N N . ALA A 1 99 ? -1.244 -14.292 -20.014 1.00 96.56 99 ALA A N 1
ATOM 770 C CA . ALA A 1 99 ? -1.700 -13.116 -20.750 1.00 96.56 99 ALA A CA 1
ATOM 771 C C . ALA A 1 99 ? -2.791 -12.342 -19.990 1.00 96.56 99 ALA A C 1
ATOM 773 O O . ALA A 1 99 ? -2.789 -11.114 -19.997 1.00 96.56 99 ALA A O 1
ATOM 774 N N . VAL A 1 100 ? -3.718 -13.042 -19.324 1.00 97.38 100 VAL A N 1
ATOM 775 C CA . VAL A 1 100 ? -4.757 -12.399 -18.499 1.00 97.38 100 VAL A CA 1
ATOM 776 C C . VAL A 1 100 ? -4.141 -11.784 -17.242 1.00 97.38 100 VAL A C 1
ATOM 778 O O . VAL A 1 100 ? -4.449 -10.637 -16.930 1.00 97.38 100 VAL A O 1
ATOM 781 N N . SER A 1 101 ? -3.225 -12.498 -16.577 1.00 96.94 101 SER A N 1
ATOM 782 C CA . SER A 1 101 ? -2.463 -11.957 -15.441 1.00 96.94 101 SER A CA 1
ATOM 783 C C . SER A 1 101 ? -1.704 -10.685 -15.828 1.00 96.94 101 SER A C 1
ATOM 785 O O . SER A 1 101 ? -1.800 -9.682 -15.126 1.00 96.94 101 SER A O 1
ATOM 787 N N . LEU A 1 102 ? -0.983 -10.697 -16.956 1.00 96.56 102 LEU A N 1
ATOM 788 C CA . LEU A 1 102 ? -0.223 -9.537 -17.420 1.00 96.56 102 LEU A CA 1
ATOM 789 C C . LEU A 1 102 ? -1.128 -8.324 -17.645 1.00 96.56 102 LEU A C 1
ATOM 791 O O . LEU A 1 102 ? -0.860 -7.273 -17.073 1.00 96.56 102 LEU A O 1
ATOM 795 N N . ARG A 1 103 ? -2.235 -8.487 -18.384 1.00 97.38 103 ARG A N 1
ATOM 796 C CA . ARG A 1 103 ? -3.186 -7.388 -18.616 1.00 97.38 103 ARG A CA 1
ATOM 797 C C . ARG A 1 103 ? -3.761 -6.831 -17.320 1.00 97.38 103 ARG A C 1
ATOM 799 O O . ARG A 1 103 ? -3.932 -5.620 -17.199 1.00 97.38 103 ARG A O 1
ATOM 806 N N . TRP A 1 104 ? -4.066 -7.702 -16.356 1.00 97.25 104 TRP A N 1
ATOM 807 C CA . TRP A 1 104 ? -4.542 -7.265 -15.047 1.00 97.25 104 TRP A CA 1
ATOM 808 C C . TRP A 1 104 ? -3.475 -6.441 -14.320 1.00 97.25 104 TRP A C 1
ATOM 810 O O . TRP A 1 104 ? -3.775 -5.346 -13.857 1.00 97.25 104 TRP A O 1
ATOM 820 N N . ARG A 1 105 ? -2.222 -6.918 -14.280 1.00 95.44 105 ARG A N 1
ATOM 821 C CA . ARG A 1 105 ? -1.104 -6.206 -13.638 1.00 95.44 105 ARG A CA 1
ATOM 822 C C . ARG A 1 105 ? -0.828 -4.859 -14.296 1.00 95.44 105 ARG A C 1
ATOM 824 O O . ARG A 1 105 ? -0.644 -3.880 -13.587 1.00 95.44 105 ARG A O 1
ATOM 831 N N . GLU A 1 106 ? -0.830 -4.793 -15.624 1.00 95.00 106 GLU A N 1
ATOM 832 C CA . GLU A 1 106 ? -0.669 -3.537 -16.366 1.00 95.00 106 GLU A CA 1
ATOM 833 C C . GLU A 1 106 ? -1.796 -2.558 -16.036 1.00 95.00 106 GLU A C 1
ATOM 835 O O . GLU A 1 106 ? -1.528 -1.419 -15.668 1.00 95.00 106 GLU A O 1
ATOM 840 N N . SER A 1 107 ? -3.048 -3.024 -16.062 1.00 95.88 107 SER A N 1
ATOM 841 C CA . SER A 1 107 ? -4.211 -2.196 -15.715 1.00 95.88 107 SER A CA 1
ATOM 842 C C . SER A 1 107 ? -4.148 -1.698 -14.270 1.00 95.88 107 SER A C 1
ATOM 844 O O . SER A 1 107 ? -4.467 -0.538 -14.002 1.00 95.88 107 SER A O 1
ATOM 846 N N . PHE A 1 108 ? -3.717 -2.558 -13.342 1.00 94.00 108 PHE A N 1
ATOM 847 C CA . PHE A 1 108 ? -3.530 -2.219 -11.935 1.00 94.00 108 PHE A CA 1
ATOM 848 C C . PHE A 1 108 ? -2.443 -1.155 -11.760 1.00 94.00 108 PHE A C 1
ATOM 850 O O . PHE A 1 108 ? -2.705 -0.127 -11.144 1.00 94.00 108 PHE A O 1
ATOM 857 N N . ILE A 1 109 ? -1.262 -1.352 -12.358 1.00 93.62 109 ILE A N 1
ATOM 858 C CA . ILE A 1 109 ? -0.153 -0.388 -12.308 1.00 93.62 109 ILE A CA 1
ATOM 859 C C . ILE A 1 109 ? -0.598 0.957 -12.891 1.00 93.62 109 ILE A C 1
ATOM 861 O O . ILE A 1 109 ? -0.431 1.985 -12.243 1.00 93.62 109 ILE A O 1
ATOM 865 N N . THR A 1 110 ? -1.206 0.971 -14.080 1.00 94.62 110 THR A N 1
ATOM 866 C CA . THR A 1 110 ? -1.695 2.207 -14.704 1.00 94.62 110 THR A CA 1
ATOM 867 C C . THR A 1 110 ? -2.706 2.919 -13.811 1.00 94.62 110 THR A C 1
ATOM 869 O O . THR A 1 110 ? -2.533 4.099 -13.520 1.00 94.62 110 THR A O 1
ATOM 872 N N . THR A 1 111 ? -3.718 2.206 -13.313 1.00 92.94 111 THR A N 1
ATOM 873 C CA . THR A 1 111 ? -4.741 2.800 -12.439 1.00 92.94 111 THR A CA 1
ATOM 874 C C . THR A 1 111 ? -4.118 3.354 -11.160 1.00 92.94 111 THR A C 1
ATOM 876 O O . THR A 1 111 ? -4.406 4.486 -10.779 1.00 92.94 111 THR A O 1
ATOM 879 N N . HIS A 1 112 ? -3.208 2.612 -10.533 1.00 91.44 112 HIS A N 1
ATOM 880 C CA . HIS A 1 112 ? -2.566 3.051 -9.303 1.00 91.44 112 HIS A CA 1
ATOM 881 C C . HIS A 1 112 ? -1.738 4.328 -9.503 1.00 91.44 112 HIS A C 1
ATOM 883 O O . HIS A 1 112 ? -1.860 5.293 -8.745 1.00 91.44 112 HIS A O 1
ATOM 889 N N . LEU A 1 113 ? -0.923 4.364 -10.561 1.00 93.19 113 LEU A N 1
ATOM 890 C CA . LEU A 1 113 ? -0.039 5.493 -10.844 1.00 93.19 113 LEU A CA 1
ATOM 891 C C . LEU A 1 113 ? -0.789 6.736 -11.340 1.00 93.19 113 LEU A C 1
ATOM 893 O O . LEU A 1 113 ? -0.368 7.856 -11.050 1.00 93.19 113 LEU A O 1
ATOM 897 N N . GLU A 1 114 ? -1.872 6.559 -12.098 1.00 93.44 114 GLU A N 1
ATOM 898 C CA . GLU A 1 114 ? -2.592 7.661 -12.749 1.00 93.44 114 GLU A CA 1
ATOM 899 C C . GLU A 1 114 ? -3.817 8.146 -11.970 1.00 93.44 114 GLU A C 1
ATOM 901 O O . GLU A 1 114 ? -4.257 9.277 -12.180 1.00 93.44 114 GLU A O 1
ATOM 906 N N . ARG A 1 115 ? -4.364 7.327 -11.064 1.00 89.56 115 ARG A N 1
ATOM 907 C CA . ARG A 1 115 ? -5.584 7.643 -10.311 1.00 89.56 115 ARG A CA 1
ATOM 908 C C . ARG A 1 115 ? -5.372 7.627 -8.804 1.00 89.56 115 ARG A C 1
ATOM 910 O O . ARG A 1 115 ? -5.681 8.625 -8.152 1.00 89.56 115 ARG A O 1
ATOM 917 N N . ASP A 1 116 ? -4.844 6.537 -8.255 1.00 88.50 116 ASP A N 1
ATOM 918 C CA . ASP A 1 116 ? -4.796 6.354 -6.799 1.00 88.50 116 ASP A CA 1
ATOM 919 C C . ASP A 1 116 ? -3.781 7.304 -6.155 1.00 88.50 116 ASP A C 1
ATOM 921 O O . ASP A 1 116 ? -4.133 8.062 -5.252 1.00 88.50 116 ASP A O 1
ATOM 925 N N . ILE A 1 117 ? -2.547 7.353 -6.669 1.00 89.06 117 ILE A N 1
ATOM 926 C CA . ILE A 1 117 ? -1.505 8.258 -6.157 1.00 89.06 117 ILE A CA 1
ATOM 927 C C . ILE A 1 117 ? -1.960 9.733 -6.196 1.00 89.06 117 ILE A C 1
ATOM 929 O O . ILE A 1 117 ? -1.877 10.404 -5.161 1.00 89.06 117 ILE A O 1
ATOM 933 N N . PRO A 1 118 ? -2.501 10.260 -7.315 1.00 89.38 118 PRO A N 1
ATOM 934 C CA . PRO A 1 118 ? -3.067 11.609 -7.340 1.00 89.38 118 PRO A CA 1
ATOM 935 C C . PRO A 1 118 ? -4.218 11.835 -6.357 1.00 89.38 118 PRO A C 1
ATOM 937 O O . PRO A 1 118 ? -4.326 12.932 -5.804 1.00 89.38 118 PRO A O 1
ATOM 940 N N . SER A 1 119 ? -5.055 10.821 -6.100 1.00 84.56 119 SER A N 1
ATOM 941 C CA . SER A 1 119 ? -6.142 10.923 -5.115 1.00 84.56 119 SER A CA 1
ATOM 942 C C . SER A 1 119 ? -5.623 11.161 -3.692 1.00 84.56 119 SER A C 1
ATOM 944 O O . SER A 1 119 ? -6.279 11.839 -2.906 1.00 84.56 119 SER A O 1
ATOM 946 N N . PHE A 1 120 ? -4.389 10.735 -3.401 1.00 81.56 120 PHE A N 1
ATOM 947 C CA . PHE A 1 120 ? -3.684 11.032 -2.152 1.00 81.56 120 PHE A CA 1
ATOM 948 C C . PHE A 1 120 ? -3.017 12.421 -2.146 1.00 81.56 120 PHE A C 1
ATOM 950 O O . PHE A 1 120 ? -2.129 12.694 -1.335 1.00 81.56 120 PHE A O 1
ATOM 957 N N . GLY A 1 121 ? -3.397 13.317 -3.062 1.00 84.19 121 GLY A N 1
ATOM 958 C CA . GLY A 1 121 ? -2.871 14.681 -3.154 1.00 84.19 121 GLY A CA 1
ATOM 959 C C . GLY A 1 121 ? -1.441 14.783 -3.697 1.00 84.19 121 GLY A C 1
ATOM 960 O O . GLY A 1 121 ? -0.863 15.871 -3.689 1.00 84.19 121 GLY A O 1
ATOM 961 N N . ILE A 1 122 ? -0.864 13.681 -4.183 1.00 86.25 122 ILE A N 1
ATOM 962 C CA . ILE A 1 122 ? 0.491 13.642 -4.737 1.00 86.25 122 ILE A CA 1
ATOM 963 C C . ILE A 1 122 ? 0.441 14.112 -6.192 1.00 86.25 122 ILE A C 1
ATOM 965 O O . ILE A 1 122 ? -0.131 13.462 -7.064 1.00 86.25 122 ILE A O 1
ATOM 969 N N . ARG A 1 123 ? 1.055 15.263 -6.475 1.00 87.69 123 ARG A N 1
ATOM 970 C CA . ARG A 1 123 ? 0.997 15.911 -7.794 1.00 87.69 123 ARG A CA 1
ATOM 971 C C . ARG A 1 123 ? 2.219 15.577 -8.644 1.00 87.69 123 ARG A C 1
ATOM 973 O O . ARG A 1 123 ? 3.064 16.433 -8.886 1.00 87.69 123 ARG A O 1
ATOM 980 N N . ILE A 1 124 ? 2.305 14.335 -9.111 1.00 91.81 124 ILE A N 1
ATOM 981 C CA . ILE A 1 124 ? 3.315 13.912 -10.091 1.00 91.81 124 ILE A CA 1
ATOM 982 C C . ILE A 1 124 ? 2.587 13.372 -11.322 1.00 91.81 124 ILE A C 1
ATOM 984 O O . ILE A 1 124 ? 1.652 12.588 -11.166 1.00 91.81 124 ILE A O 1
ATOM 988 N N . PRO A 1 125 ? 2.989 13.749 -12.550 1.00 93.56 125 PRO A N 1
ATOM 989 C CA . PRO A 1 125 ? 2.393 13.180 -13.752 1.00 93.56 125 PRO A CA 1
ATOM 990 C C . PRO A 1 125 ? 2.520 11.651 -13.766 1.00 93.56 125 PRO A C 1
ATOM 992 O O . PRO A 1 125 ? 3.630 11.126 -13.640 1.00 93.56 125 PRO A O 1
ATOM 995 N N . GLY A 1 126 ? 1.413 10.936 -13.984 1.00 91.75 126 GLY A N 1
ATOM 996 C CA . GLY A 1 126 ? 1.391 9.467 -13.972 1.00 91.75 126 GLY A CA 1
ATOM 997 C C . GLY A 1 126 ? 2.398 8.841 -14.943 1.00 91.75 126 GLY A C 1
ATOM 998 O O . GLY A 1 126 ? 3.127 7.925 -14.578 1.00 91.75 126 GLY A O 1
ATOM 999 N N . MET A 1 127 ? 2.578 9.433 -16.130 1.00 93.12 127 MET A N 1
ATOM 1000 C CA . MET A 1 127 ? 3.601 9.010 -17.099 1.00 93.12 127 MET A CA 1
ATOM 1001 C C . MET A 1 127 ? 5.036 9.095 -16.547 1.00 93.12 127 MET A C 1
ATOM 1003 O O . MET A 1 127 ? 5.897 8.278 -16.882 1.00 93.12 127 MET A O 1
ATOM 1007 N N . THR A 1 128 ? 5.325 10.080 -15.692 1.00 95.19 128 THR A N 1
ATOM 1008 C CA . THR A 1 128 ? 6.626 10.200 -15.020 1.00 95.19 128 THR A CA 1
ATOM 1009 C C . THR A 1 128 ? 6.809 9.068 -14.018 1.00 95.19 128 THR A C 1
ATOM 1011 O O . THR A 1 128 ? 7.818 8.369 -14.098 1.00 95.19 128 THR A O 1
ATOM 1014 N N . LEU A 1 129 ? 5.819 8.808 -13.160 1.00 95.06 129 LEU A N 1
ATOM 1015 C CA . LEU A 1 129 ? 5.867 7.666 -12.243 1.00 95.06 129 LEU A CA 1
ATOM 1016 C C . LEU A 1 129 ? 5.946 6.331 -12.990 1.00 95.06 129 LEU A C 1
ATOM 1018 O O . LEU A 1 129 ? 6.704 5.460 -12.589 1.00 95.06 129 LEU A O 1
ATOM 1022 N N . HIS A 1 130 ? 5.262 6.185 -14.125 1.00 94.69 130 HIS A N 1
ATOM 1023 C CA . HIS A 1 130 ? 5.295 4.969 -14.937 1.00 94.69 130 HIS A CA 1
ATOM 1024 C C . HIS A 1 130 ? 6.664 4.737 -15.597 1.00 94.69 130 HIS A C 1
ATOM 1026 O O . HIS A 1 130 ? 7.154 3.608 -15.690 1.00 94.69 130 HIS A O 1
ATOM 1032 N N . ARG A 1 131 ? 7.337 5.798 -16.064 1.00 94.50 131 ARG A N 1
ATOM 1033 C CA . ARG A 1 131 ? 8.737 5.696 -16.519 1.00 94.50 131 ARG A CA 1
ATOM 1034 C C . ARG A 1 131 ? 9.660 5.304 -15.370 1.00 94.50 131 ARG A C 1
ATOM 1036 O O . ARG A 1 131 ? 10.516 4.446 -15.567 1.00 94.50 131 ARG A O 1
ATOM 1043 N N . PHE A 1 132 ? 9.467 5.900 -14.194 1.00 95.19 132 PHE A N 1
ATOM 1044 C CA . PHE A 1 132 ? 10.273 5.599 -13.016 1.00 95.19 132 PHE A CA 1
ATOM 1045 C C . PHE A 1 132 ? 10.075 4.145 -12.570 1.00 95.19 132 PHE A C 1
ATOM 1047 O O . PHE A 1 132 ? 11.057 3.424 -12.440 1.00 95.19 132 PHE A O 1
ATOM 1054 N N . TRP A 1 133 ? 8.823 3.681 -12.491 1.00 94.25 133 TRP A N 1
ATOM 1055 C CA . TRP A 1 133 ? 8.419 2.296 -12.222 1.00 94.25 133 TRP A CA 1
ATOM 1056 C C . TRP A 1 133 ? 9.130 1.279 -13.124 1.00 94.25 133 TRP A C 1
ATOM 1058 O O . TRP A 1 133 ? 9.712 0.303 -12.655 1.00 94.25 133 TRP A O 1
ATOM 1068 N N . ARG A 1 134 ? 9.144 1.519 -14.440 1.00 92.94 134 ARG A N 1
ATOM 1069 C CA . ARG A 1 134 ? 9.844 0.633 -15.387 1.00 92.94 134 ARG A CA 1
ATOM 1070 C C . ARG A 1 134 ? 11.357 0.620 -15.178 1.00 92.94 134 ARG A C 1
ATOM 1072 O O . ARG A 1 134 ? 11.985 -0.422 -15.358 1.00 92.94 134 ARG A O 1
ATOM 1079 N N . MET A 1 135 ? 11.940 1.761 -14.818 1.00 91.88 135 MET A N 1
ATOM 1080 C CA . MET A 1 135 ? 13.376 1.878 -14.570 1.00 91.88 135 MET A CA 1
ATOM 1081 C C . MET A 1 135 ? 13.793 1.095 -13.323 1.00 91.88 135 MET A C 1
ATOM 1083 O O . MET A 1 135 ? 14.738 0.315 -13.380 1.00 91.88 135 MET A O 1
ATOM 1087 N N . ILE A 1 136 ? 13.060 1.240 -12.220 1.00 91.94 136 ILE A N 1
ATOM 1088 C CA . ILE A 1 136 ? 13.358 0.524 -10.972 1.00 91.94 136 ILE A CA 1
ATOM 1089 C C . ILE A 1 136 ? 13.073 -0.979 -11.064 1.00 91.94 136 ILE A C 1
ATOM 1091 O O . ILE A 1 136 ? 13.775 -1.757 -10.427 1.00 91.94 136 ILE A O 1
ATOM 1095 N N . ALA A 1 137 ? 12.119 -1.410 -11.899 1.00 90.06 137 ALA A N 1
ATOM 1096 C CA . ALA A 1 137 ? 11.863 -2.832 -12.131 1.00 90.06 137 ALA A CA 1
ATOM 1097 C C . ALA A 1 137 ? 13.099 -3.562 -12.696 1.00 90.06 137 ALA A C 1
ATOM 1099 O O . ALA A 1 137 ? 13.314 -4.732 -12.393 1.00 90.06 137 ALA A O 1
ATOM 1100 N N . HIS A 1 138 ? 13.957 -2.863 -13.453 1.00 89.19 138 HIS A N 1
ATOM 1101 C CA . HIS A 1 138 ? 15.231 -3.404 -13.946 1.00 89.19 138 HIS A CA 1
ATOM 1102 C C . HIS A 1 138 ? 16.329 -3.472 -12.875 1.00 89.19 138 HIS A C 1
ATOM 1104 O O . HIS A 1 138 ? 17.337 -4.146 -13.073 1.00 89.19 138 HIS A O 1
ATOM 1110 N N . LEU A 1 139 ? 16.155 -2.771 -11.753 1.00 87.12 139 LEU A N 1
ATOM 1111 C CA . LEU A 1 139 ? 17.114 -2.711 -10.648 1.00 87.12 139 LEU A CA 1
ATOM 1112 C C . LEU A 1 139 ? 16.696 -3.589 -9.462 1.00 87.12 139 LEU A C 1
ATOM 1114 O O . LEU A 1 139 ? 17.263 -3.470 -8.376 1.00 87.12 139 LEU A O 1
ATOM 1118 N N . HIS A 1 140 ? 15.709 -4.468 -9.647 1.00 86.06 140 HIS A N 1
ATOM 1119 C CA . HIS A 1 140 ? 15.253 -5.370 -8.598 1.00 86.06 140 HIS A CA 1
ATOM 1120 C C . HIS A 1 140 ? 16.419 -6.208 -8.042 1.00 86.06 140 HIS A C 1
ATOM 1122 O O . HIS A 1 140 ? 17.163 -6.839 -8.794 1.00 86.06 140 HIS A O 1
ATOM 1128 N N . GLY A 1 141 ? 16.577 -6.210 -6.715 1.00 86.12 141 GLY A N 1
ATOM 1129 C CA . GLY A 1 141 ? 17.648 -6.934 -6.022 1.00 86.12 141 GLY A CA 1
ATOM 1130 C C . GLY A 1 141 ? 19.034 -6.278 -6.085 1.00 86.12 141 GLY A C 1
ATOM 1131 O O . GLY A 1 141 ? 20.007 -6.904 -5.673 1.00 86.12 141 GLY A O 1
ATOM 1132 N N . GLN A 1 142 ? 19.152 -5.043 -6.583 1.00 89.06 142 GLN A N 1
ATOM 1133 C CA . GLN A 1 142 ? 20.422 -4.311 -6.651 1.00 89.06 142 GLN A CA 1
ATOM 1134 C C . GLN A 1 142 ? 20.508 -3.184 -5.606 1.00 89.06 142 GLN A C 1
ATOM 1136 O O . GLN A 1 142 ? 19.476 -2.665 -5.172 1.00 89.06 142 GLN A O 1
ATOM 1141 N N . PRO A 1 143 ? 21.726 -2.749 -5.220 1.00 89.62 143 PRO A N 1
ATOM 1142 C CA . PRO A 1 143 ? 21.905 -1.578 -4.367 1.00 89.62 143 PRO A CA 1
ATOM 1143 C C . PRO A 1 143 ? 21.316 -0.307 -4.990 1.00 89.62 143 PRO A C 1
ATOM 1145 O O . PRO A 1 143 ? 21.534 -0.003 -6.166 1.00 89.62 143 PRO A O 1
ATOM 1148 N N . TRP A 1 144 ? 20.614 0.475 -4.174 1.00 89.31 144 TRP A N 1
ATOM 1149 C CA . TRP A 1 144 ? 20.045 1.758 -4.578 1.00 89.31 144 TRP A CA 1
ATOM 1150 C C . TRP A 1 144 ? 21.115 2.85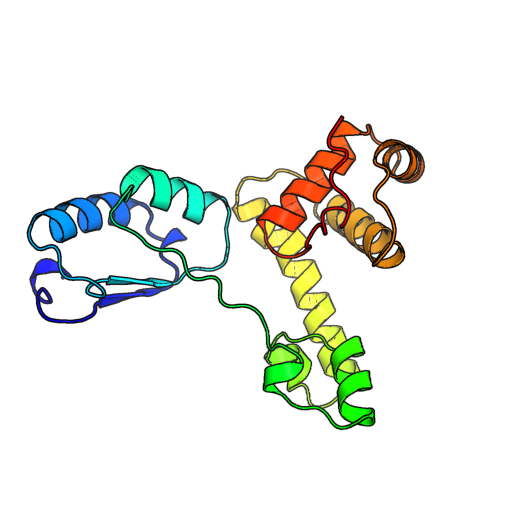9 -4.630 1.00 89.31 144 TRP A C 1
ATOM 1152 O O . TRP A 1 144 ? 21.785 3.135 -3.636 1.00 89.31 144 TRP A O 1
ATOM 1162 N N . ASN A 1 145 ? 21.237 3.540 -5.774 1.00 90.94 145 ASN A N 1
ATOM 1163 C CA . ASN A 1 145 ? 22.064 4.739 -5.931 1.00 90.94 145 ASN A CA 1
ATOM 1164 C C . ASN A 1 145 ? 21.237 5.866 -6.571 1.00 90.94 145 ASN A C 1
ATOM 1166 O O . ASN A 1 145 ? 21.035 5.889 -7.790 1.00 90.94 145 ASN A O 1
ATOM 1170 N N . ALA A 1 146 ? 20.780 6.808 -5.741 1.00 92.25 146 ALA A N 1
ATOM 1171 C CA . ALA A 1 146 ? 19.924 7.912 -6.170 1.00 92.25 146 ALA A CA 1
ATOM 1172 C C . ALA A 1 146 ? 20.585 8.792 -7.242 1.00 92.25 146 ALA A C 1
ATOM 1174 O O . ALA A 1 146 ? 19.934 9.141 -8.220 1.00 92.25 146 ALA A O 1
ATOM 1175 N N . SER A 1 147 ? 21.874 9.118 -7.109 1.00 93.81 147 SER A N 1
ATOM 1176 C CA . SER A 1 147 ? 22.581 9.994 -8.056 1.00 93.81 147 SER A CA 1
ATOM 1177 C C . SER A 1 147 ? 22.666 9.392 -9.459 1.00 93.81 147 SER A C 1
ATOM 1179 O O . SER A 1 147 ? 22.450 10.092 -10.448 1.00 93.81 147 SER A O 1
ATOM 1181 N N . ARG A 1 148 ? 22.929 8.082 -9.560 1.00 92.38 148 ARG A N 1
ATOM 1182 C CA . ARG A 1 148 ? 22.974 7.373 -10.848 1.00 92.38 148 ARG A CA 1
ATOM 1183 C C . ARG A 1 148 ? 21.602 7.355 -11.520 1.00 92.38 148 ARG A C 1
ATOM 1185 O O . ARG A 1 148 ? 21.497 7.656 -12.705 1.00 92.38 148 ARG A O 1
ATOM 1192 N N . LEU A 1 149 ? 20.559 7.035 -10.756 1.00 92.56 149 LEU A N 1
ATOM 1193 C CA . LEU A 1 149 ? 19.186 7.021 -11.257 1.00 92.56 149 LEU A CA 1
ATOM 1194 C C . LEU A 1 149 ? 18.704 8.409 -11.670 1.00 92.56 149 LEU A C 1
ATOM 1196 O O . LEU A 1 149 ? 18.100 8.553 -12.726 1.00 92.56 149 LEU A O 1
ATOM 1200 N N . ALA A 1 150 ? 19.014 9.428 -10.876 1.00 95.19 150 ALA A N 1
ATOM 1201 C CA . ALA A 1 150 ? 18.708 10.820 -11.168 1.00 95.19 150 ALA A CA 1
ATOM 1202 C C . ALA A 1 150 ? 19.307 11.267 -12.507 1.00 95.19 150 ALA A C 1
ATOM 1204 O O . ALA A 1 150 ? 18.591 11.818 -13.344 1.00 95.19 150 ALA A O 1
ATOM 1205 N N . ALA A 1 151 ? 20.582 10.938 -12.748 1.00 93.69 151 ALA A N 1
ATOM 1206 C CA . ALA A 1 151 ? 21.257 11.234 -14.008 1.00 93.69 151 ALA A CA 1
ATOM 1207 C C . ALA A 1 151 ? 20.581 10.542 -15.205 1.00 93.69 151 ALA A C 1
ATOM 1209 O O . ALA A 1 151 ? 20.334 11.182 -16.223 1.00 93.69 151 ALA A O 1
ATOM 1210 N N . SER A 1 152 ? 20.225 9.258 -15.078 1.00 91.75 152 SER A N 1
ATOM 1211 C CA . SER A 1 152 ? 19.522 8.515 -16.138 1.00 91.75 152 SER A CA 1
ATOM 1212 C C . SER A 1 152 ? 18.077 8.974 -16.355 1.00 91.75 152 SER A C 1
ATOM 1214 O O . SER A 1 152 ? 17.566 8.891 -17.469 1.00 91.75 152 SER A O 1
ATOM 1216 N N . PHE A 1 153 ? 17.407 9.444 -15.302 1.00 93.94 153 PHE A N 1
ATOM 1217 C CA . PHE A 1 153 ? 16.017 9.895 -15.347 1.00 93.94 153 PHE A CA 1
ATOM 1218 C C . PHE A 1 153 ? 15.876 11.373 -15.752 1.00 93.94 153 PHE A C 1
ATOM 1220 O O . PHE A 1 153 ? 14.785 11.808 -16.118 1.00 93.94 153 PHE A O 1
ATOM 1227 N N . GLY A 1 154 ? 16.968 12.145 -15.703 1.00 94.00 154 GLY A N 1
ATOM 1228 C CA . GLY A 1 154 ? 16.995 13.567 -16.051 1.00 94.00 154 GLY A CA 1
ATOM 1229 C C . GLY A 1 154 ? 16.401 14.480 -14.975 1.00 94.00 154 GLY A C 1
ATOM 1230 O O . GLY A 1 154 ? 15.803 15.502 -15.300 1.00 94.00 154 GLY A O 1
ATOM 1231 N N . VAL A 1 155 ? 16.519 14.108 -13.697 1.00 95.56 155 VAL A N 1
ATOM 1232 C CA . VAL A 1 155 ? 16.022 14.896 -12.550 1.00 95.56 155 VAL A CA 1
ATOM 1233 C C . VAL A 1 155 ? 17.062 14.930 -11.427 1.00 95.56 155 VAL A C 1
ATOM 1235 O O . VAL A 1 155 ? 18.135 14.351 -11.552 1.00 95.56 155 VAL A O 1
ATOM 1238 N N . SER A 1 156 ? 16.768 15.611 -10.316 1.00 96.88 156 SER A N 1
ATOM 1239 C CA . SER A 1 156 ? 17.668 15.653 -9.156 1.00 96.88 156 SER A CA 1
ATOM 1240 C C . SER A 1 156 ? 17.612 14.366 -8.313 1.00 96.88 156 SER A C 1
ATOM 1242 O O . SER A 1 156 ? 16.599 13.663 -8.304 1.00 96.88 156 SER A O 1
ATOM 1244 N N . ALA A 1 157 ? 18.676 14.073 -7.553 1.00 96.12 157 ALA A N 1
ATOM 1245 C CA . ALA A 1 157 ? 18.695 12.948 -6.608 1.00 96.12 157 ALA A CA 1
ATOM 1246 C C . ALA A 1 157 ? 17.558 13.010 -5.561 1.00 96.12 157 ALA A C 1
ATOM 1248 O O . ALA A 1 157 ? 16.883 11.995 -5.377 1.00 96.12 157 ALA A O 1
ATOM 1249 N N . PRO A 1 158 ? 17.244 14.174 -4.954 1.00 96.75 158 PRO A N 1
ATOM 1250 C CA . PRO A 1 158 ? 16.055 14.315 -4.111 1.00 96.75 158 PRO A CA 1
ATOM 1251 C C . PRO A 1 158 ? 14.739 13.986 -4.830 1.00 96.75 158 PRO A C 1
ATOM 1253 O O . PRO A 1 158 ? 13.834 13.422 -4.225 1.00 96.75 158 PRO A O 1
ATOM 1256 N N . THR A 1 159 ? 14.622 14.292 -6.126 1.00 95.38 159 THR A N 1
ATOM 1257 C CA . THR A 1 159 ? 13.405 14.008 -6.903 1.00 95.38 159 THR A CA 1
ATOM 1258 C C . THR A 1 159 ? 13.177 12.507 -7.093 1.00 95.38 159 THR A C 1
ATOM 1260 O O . THR A 1 159 ? 12.070 12.032 -6.855 1.00 95.38 159 THR A O 1
ATOM 1263 N N . VAL A 1 160 ? 14.201 11.737 -7.484 1.00 95.50 160 VAL A N 1
ATOM 1264 C CA . VAL A 1 160 ? 14.051 10.269 -7.588 1.00 95.50 160 VAL A CA 1
ATOM 1265 C C . VAL A 1 160 ? 13.867 9.613 -6.222 1.00 95.50 160 VAL A C 1
ATOM 1267 O O . VAL A 1 160 ? 13.150 8.621 -6.126 1.00 95.50 160 VAL A O 1
ATOM 1270 N N . GLN A 1 161 ? 14.465 10.179 -5.168 1.00 95.06 161 GLN A N 1
ATOM 1271 C CA . GLN A 1 161 ? 14.240 9.725 -3.799 1.00 95.06 161 GLN A CA 1
ATOM 1272 C C . GLN A 1 161 ? 12.773 9.916 -3.401 1.00 95.06 161 GLN A C 1
ATOM 1274 O O . GLN A 1 161 ? 12.145 8.974 -2.935 1.00 95.06 161 GLN A O 1
ATOM 1279 N N . HIS A 1 162 ? 12.196 11.080 -3.704 1.00 94.38 162 HIS A N 1
ATOM 1280 C CA . HIS A 1 162 ? 10.780 11.346 -3.469 1.00 94.38 162 HIS A CA 1
ATOM 1281 C C . HIS A 1 162 ? 9.863 10.359 -4.211 1.00 94.38 162 HIS A C 1
ATOM 1283 O O . HIS A 1 162 ? 8.904 9.860 -3.628 1.00 94.38 162 HIS A O 1
ATOM 1289 N N . TYR A 1 163 ? 10.162 10.029 -5.473 1.00 94.94 163 TYR A N 1
ATOM 1290 C CA . TYR A 1 163 ? 9.387 9.032 -6.223 1.00 94.94 163 TYR A CA 1
ATOM 1291 C C . TYR A 1 163 ? 9.472 7.638 -5.599 1.00 94.94 163 TYR A C 1
ATOM 1293 O O . TYR A 1 163 ? 8.466 6.931 -5.542 1.00 94.94 163 TYR A O 1
ATOM 1301 N N . LEU A 1 164 ? 10.657 7.249 -5.120 1.00 93.38 164 LEU A N 1
ATOM 1302 C CA . LEU A 1 164 ? 10.847 5.987 -4.413 1.00 93.38 164 LEU A CA 1
ATOM 1303 C C . LEU A 1 164 ? 10.043 5.952 -3.110 1.00 93.38 164 LEU A C 1
ATOM 1305 O O . LEU A 1 164 ? 9.340 4.976 -2.867 1.00 93.38 164 LEU A O 1
ATOM 1309 N N . ASP A 1 165 ? 10.108 7.022 -2.315 1.00 92.19 165 ASP A N 1
ATOM 1310 C CA . ASP A 1 165 ? 9.396 7.121 -1.038 1.00 92.19 165 ASP A CA 1
ATOM 1311 C C . ASP A 1 165 ? 7.872 7.059 -1.238 1.00 92.19 165 ASP A C 1
ATOM 1313 O O . ASP A 1 165 ? 7.172 6.453 -0.434 1.00 92.19 165 ASP A O 1
ATOM 1317 N N . ILE A 1 166 ? 7.343 7.627 -2.329 1.00 91.69 166 ILE A N 1
ATOM 1318 C CA . ILE A 1 166 ? 5.918 7.507 -2.674 1.00 91.69 166 ILE A CA 1
ATOM 1319 C C . ILE A 1 166 ? 5.539 6.054 -2.948 1.00 91.69 166 ILE A C 1
ATOM 1321 O O . ILE A 1 166 ? 4.567 5.569 -2.378 1.00 91.69 166 ILE A O 1
ATOM 1325 N N . LEU A 1 167 ? 6.290 5.370 -3.814 1.00 91.25 167 LEU A N 1
ATOM 1326 C CA . LEU A 1 167 ? 5.986 3.990 -4.195 1.00 91.25 167 LEU A CA 1
ATOM 1327 C C . LEU A 1 167 ? 6.159 3.011 -3.025 1.00 91.25 167 LEU A C 1
ATOM 1329 O O . LEU A 1 167 ? 5.456 2.007 -2.961 1.00 91.25 167 LEU A O 1
ATOM 1333 N N . GLU A 1 168 ? 7.065 3.297 -2.092 1.00 89.44 168 GLU A N 1
ATOM 1334 C CA . GLU A 1 168 ? 7.169 2.545 -0.841 1.00 89.44 168 GLU A CA 1
ATOM 1335 C C . GLU A 1 168 ? 5.991 2.837 0.094 1.00 89.44 168 GLU A C 1
ATOM 1337 O O . GLU A 1 168 ? 5.387 1.912 0.631 1.00 89.44 168 GLU A O 1
ATOM 1342 N N . ALA A 1 169 ? 5.607 4.106 0.247 1.00 85.19 169 ALA A N 1
ATOM 1343 C CA . ALA A 1 169 ? 4.491 4.494 1.103 1.00 85.19 169 ALA A CA 1
ATOM 1344 C C . ALA A 1 169 ? 3.134 3.971 0.592 1.00 85.19 169 ALA A C 1
ATOM 1346 O O . ALA A 1 169 ? 2.210 3.797 1.384 1.00 85.19 169 ALA A O 1
ATOM 1347 N N . THR A 1 170 ? 3.002 3.710 -0.712 1.00 85.38 170 THR A N 1
ATOM 1348 C CA . THR A 1 170 ? 1.828 3.048 -1.303 1.00 85.38 170 THR A CA 1
ATOM 1349 C C . THR A 1 170 ? 1.989 1.534 -1.448 1.00 85.38 170 THR A C 1
ATOM 1351 O O . THR A 1 170 ? 1.183 0.900 -2.126 1.00 85.38 170 THR A O 1
ATOM 1354 N N . TYR A 1 171 ? 2.997 0.943 -0.795 1.00 84.50 171 TYR A N 1
ATOM 1355 C CA . TYR A 1 171 ? 3.253 -0.503 -0.746 1.00 84.50 171 TYR A CA 1
ATOM 1356 C C . TYR A 1 171 ? 3.532 -1.156 -2.103 1.00 84.50 171 TYR A C 1
ATOM 1358 O O . TYR A 1 171 ? 3.471 -2.376 -2.246 1.00 84.50 171 TYR A O 1
ATOM 1366 N N . MET A 1 172 ? 3.867 -0.362 -3.117 1.00 87.25 172 MET A N 1
ATOM 1367 C CA . MET A 1 172 ? 4.206 -0.875 -4.441 1.00 87.25 172 MET A CA 1
ATOM 1368 C C . MET A 1 172 ? 5.661 -1.347 -4.526 1.00 87.25 172 MET A C 1
ATOM 1370 O O . MET A 1 172 ? 6.016 -2.120 -5.414 1.00 87.25 172 MET A O 1
ATOM 1374 N N . LEU A 1 173 ? 6.508 -0.885 -3.606 1.00 89.12 173 LEU A N 1
ATOM 1375 C CA . LEU A 1 173 ? 7.901 -1.291 -3.470 1.00 89.12 173 LEU A CA 1
ATOM 1376 C C . LEU A 1 173 ? 8.248 -1.513 -2.007 1.00 89.12 173 LEU A C 1
ATOM 1378 O O . LEU A 1 173 ? 7.685 -0.886 -1.115 1.00 89.12 173 LEU A O 1
ATOM 1382 N N . ARG A 1 174 ? 9.267 -2.337 -1.778 1.00 87.00 174 ARG A N 1
ATOM 1383 C CA . ARG A 1 174 ? 9.900 -2.481 -0.471 1.00 87.00 174 ARG A CA 1
ATOM 1384 C C . ARG A 1 174 ? 11.393 -2.236 -0.611 1.00 87.00 174 ARG A C 1
ATOM 1386 O O . ARG A 1 174 ? 12.045 -2.861 -1.449 1.00 87.00 174 ARG A O 1
ATOM 1393 N N . ARG A 1 175 ? 11.941 -1.339 0.209 1.00 88.75 175 ARG A N 1
ATOM 1394 C CA . ARG A 1 175 ? 13.391 -1.181 0.336 1.00 88.75 175 ARG A CA 1
ATOM 1395 C C . ARG A 1 175 ? 13.905 -2.183 1.355 1.00 88.75 175 ARG A C 1
ATOM 1397 O O . ARG A 1 175 ? 13.402 -2.257 2.472 1.00 88.75 175 ARG A O 1
ATOM 1404 N N . LEU A 1 176 ? 14.906 -2.960 0.963 1.00 88.81 176 LEU A N 1
ATOM 1405 C CA . LEU A 1 176 ? 15.582 -3.867 1.880 1.00 88.81 176 LEU A CA 1
ATOM 1406 C C . LEU A 1 176 ? 16.779 -3.136 2.494 1.00 88.81 176 LEU A C 1
ATOM 1408 O O . LEU A 1 176 ? 17.645 -2.678 1.741 1.00 88.81 176 LEU A O 1
ATOM 1412 N N . PRO A 1 177 ? 16.845 -2.996 3.830 1.00 84.19 177 PRO A N 1
ATOM 1413 C CA . PRO A 1 177 ? 18.040 -2.471 4.466 1.00 84.19 177 PRO A CA 1
ATOM 1414 C C . PRO A 1 177 ? 19.209 -3.448 4.258 1.00 84.19 177 PRO A C 1
ATOM 1416 O O . PRO A 1 177 ? 18.992 -4.658 4.125 1.00 84.19 177 PRO A O 1
ATOM 1419 N N . PRO A 1 178 ? 20.458 -2.955 4.224 1.00 81.81 178 PRO A N 1
ATOM 1420 C CA . PRO A 1 178 ? 21.618 -3.834 4.193 1.00 81.81 178 PRO A CA 1
ATOM 1421 C C . PRO A 1 178 ? 21.625 -4.737 5.433 1.00 81.81 178 PRO A C 1
ATOM 1423 O O . PRO A 1 178 ? 21.336 -4.287 6.539 1.00 81.81 178 PRO A O 1
ATOM 1426 N N . LEU A 1 179 ? 22.002 -6.007 5.253 1.00 73.94 179 LEU A N 1
ATOM 1427 C CA . LEU A 1 179 ? 22.106 -6.981 6.350 1.00 73.94 179 LEU A CA 1
ATOM 1428 C C . LEU A 1 179 ? 23.172 -6.584 7.392 1.00 73.94 179 LEU A C 1
ATOM 1430 O O . LEU A 1 179 ? 23.109 -7.017 8.537 1.00 73.94 179 LEU A O 1
ATOM 1434 N N . HIS A 1 180 ? 24.144 -5.754 7.000 1.00 68.81 180 HIS A N 1
ATOM 1435 C CA . HIS A 1 180 ? 25.185 -5.243 7.887 1.00 68.81 180 HIS A CA 1
ATOM 1436 C C . HIS A 1 180 ? 24.854 -3.824 8.350 1.00 68.81 180 HIS A C 1
ATOM 1438 O O . HIS A 1 180 ? 24.745 -2.903 7.538 1.00 68.81 180 HIS A O 1
ATOM 1444 N N . ALA A 1 181 ? 24.760 -3.644 9.666 1.00 59.94 181 ALA A N 1
ATOM 1445 C CA . ALA A 1 181 ? 24.863 -2.332 10.281 1.00 59.94 181 ALA A CA 1
ATOM 1446 C C . ALA A 1 181 ? 26.344 -1.927 10.303 1.00 59.94 181 ALA A C 1
ATOM 1448 O O . ALA A 1 181 ? 27.172 -2.660 10.844 1.00 59.94 181 ALA A O 1
ATOM 1449 N N . ASN A 1 182 ? 26.685 -0.761 9.750 1.00 57.03 182 ASN A N 1
ATOM 1450 C CA . ASN A 1 182 ? 27.938 -0.098 10.109 1.00 57.03 182 ASN A CA 1
ATOM 1451 C C . ASN A 1 182 ? 27.784 0.400 11.550 1.00 57.03 182 ASN A C 1
ATOM 1453 O O . ASN A 1 182 ? 27.335 1.520 11.788 1.00 57.03 182 ASN A O 1
ATOM 1457 N N . LEU A 1 183 ? 28.090 -0.474 12.507 1.00 56.75 183 LEU A N 1
ATOM 1458 C CA . LEU A 1 183 ? 28.370 -0.089 13.883 1.00 56.75 183 LEU A CA 1
ATOM 1459 C C . LEU A 1 183 ? 29.774 0.519 13.852 1.00 56.75 183 LEU A C 1
ATOM 1461 O O . LEU A 1 183 ? 30.762 -0.212 13.862 1.00 56.75 183 LEU A O 1
ATOM 1465 N N . GLY A 1 184 ? 29.831 1.834 13.631 1.00 52.06 184 GLY A N 1
ATOM 1466 C CA . GLY A 1 184 ? 31.074 2.604 13.704 1.00 52.06 184 GLY A CA 1
ATOM 1467 C C . GLY A 1 184 ? 31.727 2.517 15.075 1.00 52.06 184 GLY A C 1
ATOM 1468 O O . GLY A 1 184 ? 30.995 2.279 16.064 1.00 52.06 184 GLY A O 1
#

Radius of gyration: 20.15 Å; chains: 1; bounding box: 58×43×47 Å

Foldseek 3Di:
DLVVQLPAADEAAQCVVPLVCLQVVLVSCVVPVDPRNYHYHHQQALVCVVSNCVSQPVNDDDDDDDFDDCVNVVDDPVLVVLCVQQPRHVCLSVPPDSVSSVVVVVVVLLCCLCPVLVVSVNDDHSVLLVVLVVVVVVQPPHDDDLCVSCVVSVHDSVVSVVSVVSCVSSVVDDDDDDPDDPPD

Sequence (184 aa):
FCSRHSDKLVVLDEIQRAPELFAVLHALIDEKRTAGRFLLLGSASPQLLRQASESLAGRIGFLELAPFDVSEIVPGPEQLQNFWLRGGYPPSWLAPSNAVSLRWRESFITTHLERDIPSFGIRIPGMTLHRFWRMIAHLHGQPWNASRLAASFGVSAPTVQHYLDILEATYMLRRLPPLHANLG

Organism: NCBI:txid410659

InterPro domains:
  IPR025420 Domain of unknown function DUF4143 [PF13635] (114-183)
  IPR036390 Winged helix DNA-binding domain superfamily [SSF46785] (133-175)
  IPR041682 AAA domain, group 14 [PF13173] (6-73)

Secondary structure (DSSP, 8-state):
-GGGGTTS-EEETTGGG-TTHHHHHHHHHHHS--TTSEEE-----HHHHHHHHHHSTTT------PSPPHHHH---HHHHHHHHHH-S-HHHHT-SSHHHHHHHHHHHHHHIIIIIHHHTT----HHHHHHHHHHHHTTTTS---HHHHHHHHTS-HHHHHHHHHHHHHTTS--PPPPSS----

pLDDT: mean 88.46, std 7.89, range [52.06, 97.38]